Protein AF-N6SX35-F1 (afdb_monomer)

Foldseek 3Di:
DQAAAQDVVFDPDALPVLCVQLVVDPVSNVVSVVVQQVWQLQHLCLALLQVCVVVVHDQDDPVSVVSLVVNQVSVVCCQAVVPPDPHNVSSSSNLSNSLLSLVLCLLVLPVCLQADPDWLQDLSRHADPVCGSGLCAPQRDSPGTNSSSCSHRHHDQQASDPGHNDPLCSQCDPSHLQNPQDDRPQSDKAQRSPVANDSVCRSNVQGDIATGGPAAQWGADSVVSYTDHNFLLVPPVSDPEDPVFWHWDGDRRHIDTDGDPPDDQDPVVRHD

Nearest PDB structures (foldseek):
  4y21-assembly1_A  TM=2.628E-01  e=7.015E+00  Rattus norvegicus

pLDDT: mean 88.87, std 7.39, range [44.81, 98.12]

Mean predicted aligned error: 6.93 Å

Solvent-accessible surface area (backbone atoms only — not comparable to full-atom values): 15296 Å² total; per-residue (Å²): 120,57,32,54,42,60,61,85,76,51,74,95,62,72,31,63,68,55,49,69,36,35,73,84,33,70,67,48,25,53,53,53,52,54,60,57,54,72,56,37,75,62,43,70,80,57,17,29,21,51,48,31,58,79,66,70,55,68,90,85,40,76,68,56,53,55,44,29,55,50,27,52,51,33,46,51,47,39,65,75,61,19,48,84,33,98,28,62,64,56,42,48,39,41,52,52,41,47,32,50,52,51,26,41,42,55,24,63,60,44,71,82,44,35,56,66,94,72,83,49,32,58,86,75,72,39,57,43,88,89,55,38,61,36,62,64,32,71,59,35,43,62,86,46,80,28,30,26,47,43,62,70,36,33,47,34,63,44,45,43,59,88,70,41,78,52,74,65,64,31,43,72,27,85,74,16,67,29,30,84,83,22,59,96,90,37,22,57,52,44,79,47,44,87,71,49,59,54,63,68,35,58,52,68,61,60,64,50,51,47,40,58,51,81,54,70,41,36,42,59,36,48,93,79,59,45,69,39,72,45,60,32,65,84,34,80,88,70,38,89,51,50,80,90,32,31,39,69,41,67,45,96,46,37,72,46,65,40,54,32,93,96,46,58,76,35,81,89,76,72,41,74

Secondary structure (DSSP, 8-state):
-TTT-S-SSPPSS--HHHHHHHSS-HHHHHHHHHHHHTT-SS-TTS-HHHHHHHTT--TT-HHHHHHHHHHHHHHHHHHHH-TTSSSHHHHHHHHHHHHHHHHHHHHTT-GGGSS-SS--S--SSS-BTTTBSS---TT--TTSTTHHHHHHHS--SS---S--SSTHHHHT-TTSTTTTTS-TT---EEE-GGG---HHHHHTT---EEE--SSTTEEEETTTTEEEE--GGG-TTT----TTTEEEEEETTEEEEEEPTT---BTTTTB-

Structure (mmCIF, N/CA/C/O backbone):
data_AF-N6SX35-F1
#
_entry.id   AF-N6SX35-F1
#
loop_
_atom_site.group_PDB
_atom_site.id
_atom_site.type_symbol
_atom_site.label_atom_id
_atom_site.label_alt_id
_atom_site.label_comp_id
_atom_site.label_asym_id
_atom_site.label_entity_id
_atom_site.label_seq_id
_atom_site.pdbx_PDB_ins_code
_atom_site.Cartn_x
_atom_site.Cartn_y
_atom_site.Cartn_z
_atom_site.occupancy
_atom_site.B_iso_or_equiv
_atom_site.auth_seq_id
_atom_site.auth_comp_id
_atom_site.auth_asym_id
_atom_site.auth_atom_id
_atom_site.pdbx_PDB_model_num
ATOM 1 N N . THR A 1 1 ? 7.639 9.032 -8.815 1.00 44.81 1 THR A N 1
ATOM 2 C CA . THR A 1 1 ? 6.730 9.570 -7.774 1.00 44.81 1 THR A CA 1
ATOM 3 C C . THR A 1 1 ? 5.821 8.507 -7.149 1.00 44.81 1 THR A C 1
ATOM 5 O O . THR A 1 1 ? 4.993 8.866 -6.325 1.00 44.81 1 THR A O 1
ATOM 8 N N . ASN A 1 2 ? 6.025 7.208 -7.431 1.00 55.47 2 ASN A N 1
ATOM 9 C CA . ASN A 1 2 ? 5.125 6.106 -7.034 1.00 55.47 2 ASN A CA 1
ATOM 10 C C . ASN A 1 2 ? 5.031 5.806 -5.525 1.00 55.47 2 ASN A C 1
ATOM 12 O O . ASN A 1 2 ? 4.146 5.063 -5.128 1.00 55.47 2 ASN A O 1
ATOM 16 N N . PHE A 1 3 ? 5.904 6.371 -4.686 1.00 64.62 3 PHE A N 1
ATOM 17 C CA . PHE A 1 3 ? 5.932 6.062 -3.249 1.00 64.62 3 PHE A CA 1
ATOM 18 C C . PHE A 1 3 ? 4.81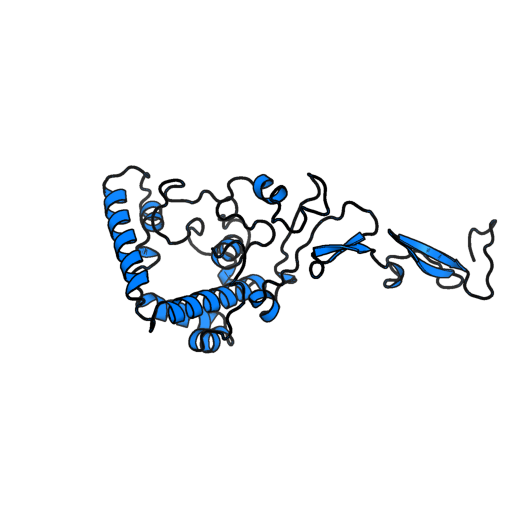3 6.727 -2.451 1.00 64.62 3 PHE A C 1
ATOM 20 O O . PHE A 1 3 ? 4.354 6.163 -1.464 1.00 64.62 3 PHE A O 1
ATOM 27 N N . GLN A 1 4 ? 4.371 7.917 -2.862 1.00 79.88 4 GLN A N 1
ATOM 28 C CA . GLN A 1 4 ? 3.429 8.703 -2.064 1.00 79.88 4 GLN A CA 1
ATOM 29 C C . GLN A 1 4 ? 1.971 8.329 -2.344 1.00 79.88 4 GLN A C 1
ATOM 31 O O . GLN A 1 4 ? 1.133 8.343 -1.446 1.00 79.88 4 GLN A O 1
ATOM 36 N N . TYR A 1 5 ? 1.659 8.051 -3.604 1.00 91.19 5 TYR A N 1
ATOM 37 C CA . TYR A 1 5 ? 0.352 7.603 -4.056 1.00 91.19 5 TYR A CA 1
ATOM 38 C C . TYR A 1 5 ? 0.450 7.138 -5.505 1.00 91.19 5 TYR A C 1
ATOM 40 O O . TYR A 1 5 ? 1.303 7.580 -6.281 1.00 91.19 5 TYR A O 1
ATOM 48 N N . PHE A 1 6 ? -0.499 6.300 -5.885 1.00 94.81 6 PHE A N 1
ATOM 49 C CA . PHE A 1 6 ? -0.894 6.131 -7.269 1.00 94.81 6 PHE A CA 1
ATOM 50 C C . PHE A 1 6 ? -1.450 7.434 -7.862 1.00 94.81 6 PHE A C 1
ATOM 52 O O . PHE A 1 6 ? -1.880 8.288 -7.090 1.00 94.81 6 PHE A O 1
ATOM 59 N N . PRO A 1 7 ? -1.471 7.604 -9.201 1.00 94.50 7 PRO A N 1
ATOM 60 C CA . PRO A 1 7 ? -1.931 8.824 -9.871 1.00 94.50 7 PRO A CA 1
ATOM 61 C C . PRO A 1 7 ? -3.137 9.506 -9.205 1.00 94.50 7 PRO A C 1
ATOM 63 O O . PRO A 1 7 ? -4.139 8.858 -8.901 1.00 94.50 7 PRO A O 1
ATOM 66 N N . LYS A 1 8 ? -3.021 10.818 -8.967 1.00 90.56 8 LYS A N 1
ATOM 67 C CA . LYS A 1 8 ? -4.080 11.682 -8.425 1.00 90.56 8 LYS A CA 1
ATOM 68 C C . LYS A 1 8 ? -4.281 12.872 -9.378 1.00 90.56 8 LYS A C 1
ATOM 70 O O . LYS A 1 8 ? -3.361 13.682 -9.489 1.00 90.56 8 LYS A O 1
ATOM 75 N N . PRO A 1 9 ? -5.443 13.006 -10.050 1.00 93.25 9 PRO A N 1
ATOM 76 C CA . PRO A 1 9 ? -6.593 12.093 -10.020 1.00 93.25 9 PRO A CA 1
ATOM 77 C C . PRO A 1 9 ? -6.263 10.697 -10.593 1.00 93.25 9 PRO A C 1
ATOM 79 O O . PRO A 1 9 ? -5.284 10.565 -11.333 1.00 93.25 9 PRO A O 1
ATOM 82 N N . PRO A 1 10 ? -7.053 9.659 -10.249 1.00 93.94 10 PRO A N 1
ATOM 83 C CA . PRO A 1 10 ? -6.882 8.316 -10.804 1.00 93.94 10 PRO A CA 1
ATOM 84 C C . PRO A 1 10 ? -7.043 8.325 -12.329 1.00 93.94 10 PRO A C 1
ATOM 86 O O . PRO A 1 10 ? -7.667 9.227 -12.899 1.00 93.94 10 PRO A O 1
ATOM 89 N N . LEU A 1 11 ? -6.503 7.301 -12.997 1.00 93.88 11 LEU A N 1
ATOM 90 C CA . LEU A 1 11 ? -6.684 7.140 -14.439 1.00 93.88 11 LEU A CA 1
ATOM 91 C C . LEU A 1 11 ? -8.178 7.114 -14.791 1.00 93.88 11 LEU A C 1
ATOM 93 O O . LEU A 1 11 ? -8.950 6.368 -14.193 1.00 93.88 11 LEU A O 1
ATOM 97 N N . ARG A 1 12 ? -8.575 7.882 -15.814 1.00 91.81 12 ARG A N 1
ATOM 98 C CA . ARG A 1 12 ? -9.957 7.884 -16.329 1.00 91.81 12 ARG A CA 1
ATOM 99 C C . ARG A 1 12 ? -10.400 6.494 -16.801 1.00 91.81 12 ARG A C 1
ATOM 101 O O . ARG A 1 12 ? -11.571 6.147 -16.702 1.00 91.81 12 ARG A O 1
ATOM 108 N N . SER A 1 13 ? -9.458 5.732 -17.342 1.00 94.62 13 SER A N 1
ATOM 109 C CA . SER A 1 13 ? -9.630 4.367 -17.825 1.00 94.62 13 SER A CA 1
ATOM 110 C C . SER A 1 13 ? -8.314 3.622 -17.677 1.00 94.62 13 SER A C 1
ATOM 112 O O . SER A 1 13 ? -7.243 4.204 -17.869 1.00 94.62 13 SER A O 1
ATOM 114 N N . LEU A 1 14 ? -8.383 2.330 -17.388 1.00 97.00 14 LEU A N 1
ATOM 115 C CA . LEU A 1 14 ? -7.207 1.468 -17.366 1.00 97.00 14 LEU A CA 1
ATOM 116 C C . LEU A 1 14 ? -6.708 1.203 -18.788 1.00 97.00 14 LEU A C 1
ATOM 118 O O . LEU A 1 14 ? -7.476 1.265 -19.749 1.00 97.00 14 LEU A O 1
ATOM 122 N N . HIS A 1 15 ? -5.419 0.907 -18.924 1.00 97.69 15 HIS A N 1
ATOM 123 C CA . HIS A 1 15 ? -4.878 0.444 -20.194 1.00 97.69 15 HIS A CA 1
ATOM 124 C C . HIS A 1 15 ? -5.516 -0.901 -20.550 1.00 97.69 15 HIS A C 1
ATOM 126 O O . HIS A 1 15 ? -5.378 -1.878 -19.810 1.00 97.69 15 HIS A O 1
ATOM 132 N N . TRP A 1 16 ? -6.187 -0.963 -21.697 1.00 96.69 16 TRP A N 1
ATOM 133 C CA . TRP A 1 16 ? -7.059 -2.085 -22.042 1.00 96.69 16 TRP A CA 1
ATOM 134 C C . TRP A 1 16 ? -6.309 -3.422 -22.159 1.00 96.69 16 TRP A C 1
ATOM 136 O O . TRP A 1 16 ? -6.809 -4.428 -21.666 1.00 96.69 16 TRP A O 1
ATOM 146 N N . GLU A 1 17 ? -5.100 -3.453 -22.742 1.00 96.75 17 GLU A N 1
ATOM 147 C CA . GLU A 1 17 ? -4.318 -4.701 -22.837 1.00 96.75 17 GLU A CA 1
ATOM 148 C C . GLU A 1 17 ? -3.892 -5.210 -21.459 1.00 96.75 17 GLU A C 1
ATOM 150 O O . GLU A 1 17 ? -4.093 -6.381 -21.151 1.00 96.75 17 GLU A O 1
ATOM 155 N N . VAL A 1 18 ? -3.348 -4.327 -20.611 1.00 97.81 18 VAL A N 1
ATOM 156 C CA . VAL A 1 18 ? -2.952 -4.687 -19.244 1.00 97.81 18 VAL A CA 1
ATOM 157 C C . VAL A 1 18 ? -4.162 -5.230 -18.494 1.00 97.81 18 VAL A C 1
ATOM 159 O O . VAL A 1 18 ? -4.082 -6.314 -17.937 1.00 97.81 18 VAL A O 1
ATOM 162 N N . HIS A 1 19 ? -5.299 -4.531 -18.541 1.00 97.56 19 HIS A N 1
ATOM 163 C CA . HIS A 1 19 ? -6.538 -4.992 -17.921 1.00 97.56 19 HIS A CA 1
ATOM 164 C C . HIS A 1 19 ? -6.948 -6.382 -18.421 1.00 97.56 19 HIS A C 1
ATOM 166 O O . HIS A 1 19 ? -7.125 -7.297 -17.625 1.00 97.56 19 HIS A O 1
ATOM 172 N N . ARG A 1 20 ? -7.009 -6.566 -19.745 1.00 97.81 20 ARG A N 1
ATOM 173 C CA . ARG A 1 20 ? -7.404 -7.823 -20.391 1.00 97.81 20 ARG A CA 1
ATOM 174 C C . ARG A 1 20 ? -6.557 -9.018 -19.952 1.00 97.81 20 ARG A C 1
ATOM 176 O O . ARG A 1 20 ? -7.098 -10.111 -19.813 1.00 97.81 20 ARG A O 1
ATOM 183 N N . TYR A 1 21 ? -5.246 -8.838 -19.791 1.00 98.06 21 TYR A N 1
ATOM 184 C CA . TYR A 1 21 ? -4.341 -9.935 -19.438 1.00 98.06 21 TYR A CA 1
ATOM 185 C C . TYR A 1 21 ? -4.120 -10.086 -17.932 1.00 98.06 21 TYR A C 1
ATOM 187 O O . TYR A 1 21 ? -3.846 -11.197 -17.485 1.00 98.06 21 TYR A O 1
ATOM 195 N N . CYS A 1 22 ? -4.251 -9.012 -17.150 1.00 98.12 22 CYS A N 1
ATOM 196 C CA . CYS A 1 22 ? -3.988 -9.040 -15.715 1.00 98.12 22 CYS A CA 1
ATOM 197 C C . CYS A 1 22 ? -5.215 -9.348 -14.859 1.00 98.12 22 CYS A C 1
ATOM 199 O O . CYS A 1 22 ? -5.071 -10.026 -13.849 1.00 98.12 22 CYS A O 1
ATOM 201 N N . GLU A 1 23 ? -6.412 -8.919 -15.257 1.00 96.38 23 GLU A N 1
ATOM 202 C CA . GLU A 1 23 ? -7.645 -9.211 -14.514 1.00 96.38 23 GLU A CA 1
ATOM 203 C C . GLU A 1 23 ? -7.886 -10.723 -14.305 1.00 96.38 23 GLU A C 1
ATOM 205 O O . GLU A 1 23 ? -8.209 -11.112 -13.182 1.00 96.38 23 GLU A O 1
ATOM 210 N N . PRO A 1 24 ? -7.672 -11.614 -15.299 1.00 96.12 24 PRO A N 1
ATOM 211 C CA . PRO A 1 24 ? -7.997 -13.030 -15.123 1.00 96.12 24 PRO A CA 1
ATOM 212 C C . PRO A 1 24 ? -7.005 -13.808 -14.250 1.00 96.12 24 PRO A C 1
ATOM 214 O O . PRO A 1 24 ? -7.384 -14.792 -13.617 1.00 96.12 24 PRO A O 1
ATOM 217 N N . SER A 1 25 ? -5.712 -13.464 -14.290 1.00 96.38 25 SER A N 1
ATOM 218 C CA . SER A 1 25 ? -4.665 -14.227 -13.600 1.00 96.38 25 SER A CA 1
ATOM 219 C C . SER A 1 25 ? -3.352 -13.456 -13.494 1.00 96.38 25 SER A C 1
ATOM 221 O O . SER A 1 25 ? -2.898 -12.831 -14.455 1.00 96.38 25 SER A O 1
ATOM 223 N N . PHE A 1 26 ? -2.671 -13.625 -12.359 1.00 97.25 26 PHE A N 1
ATOM 224 C CA . PHE A 1 26 ? -1.296 -13.169 -12.160 1.00 97.25 26 PHE A CA 1
ATOM 225 C C . PHE A 1 26 ? -0.334 -13.700 -13.234 1.00 97.25 26 PHE A C 1
ATOM 227 O O . PHE A 1 26 ? 0.475 -12.943 -13.767 1.00 97.25 26 PHE A O 1
ATOM 234 N N . LEU A 1 27 ? -0.441 -14.982 -13.602 1.00 96.94 27 LEU A N 1
ATOM 235 C CA . LEU A 1 27 ? 0.480 -15.594 -14.561 1.00 96.94 27 LEU A CA 1
ATOM 236 C C . LEU A 1 27 ? 0.332 -14.976 -15.958 1.00 96.94 27 LEU A C 1
ATOM 238 O O . LEU A 1 27 ? 1.331 -14.637 -16.592 1.00 96.94 27 LEU A O 1
ATOM 242 N N . HIS A 1 28 ? -0.911 -14.779 -16.412 1.00 97.50 28 HIS A N 1
ATOM 243 C CA . HIS A 1 28 ? -1.192 -14.091 -17.674 1.00 97.50 28 HIS A CA 1
ATOM 244 C C . HIS A 1 28 ? -0.714 -12.637 -17.640 1.00 97.50 28 HIS A C 1
ATOM 246 O O . HIS A 1 28 ? -0.143 -12.169 -18.627 1.00 97.50 28 HIS A O 1
ATOM 252 N N . CYS A 1 29 ? -0.874 -11.952 -16.501 1.00 98.06 29 CYS A N 1
ATOM 253 C CA . CYS A 1 29 ? -0.362 -10.599 -16.315 1.00 98.06 29 CYS A CA 1
ATOM 254 C C . CYS A 1 29 ? 1.148 -10.543 -16.546 1.00 98.06 29 CYS A C 1
ATOM 256 O O . CYS A 1 29 ? 1.625 -9.810 -17.409 1.00 98.06 29 CYS A O 1
ATOM 258 N N . VAL A 1 30 ? 1.909 -11.348 -15.801 1.00 96.00 30 VAL A N 1
ATOM 259 C CA . VAL A 1 30 ? 3.374 -11.315 -15.845 1.00 96.00 30 VAL A CA 1
ATOM 260 C C . VAL A 1 30 ? 3.902 -11.755 -17.209 1.00 96.00 30 VAL A C 1
ATOM 262 O O . VAL A 1 30 ? 4.852 -11.149 -17.702 1.00 96.00 30 VAL A O 1
ATOM 265 N N . ASP A 1 31 ? 3.289 -12.753 -17.851 1.00 96.62 31 ASP A N 1
ATOM 266 C CA . ASP A 1 31 ? 3.654 -13.157 -19.215 1.00 96.62 31 ASP A CA 1
ATOM 267 C C . ASP A 1 31 ? 3.454 -12.011 -20.222 1.00 96.62 31 ASP A C 1
ATOM 269 O O . ASP A 1 31 ? 4.368 -11.684 -20.985 1.00 96.62 31 ASP A O 1
ATOM 273 N N . TYR A 1 32 ? 2.301 -11.337 -20.177 1.00 97.00 32 TYR A N 1
ATOM 274 C CA . TYR A 1 32 ? 2.026 -10.178 -21.025 1.00 97.00 32 TYR A CA 1
ATOM 275 C C . TYR A 1 32 ? 3.000 -9.019 -20.760 1.00 97.00 32 TYR A C 1
ATOM 277 O O . TYR A 1 32 ? 3.614 -8.502 -21.699 1.00 97.00 32 TYR A O 1
ATOM 285 N N . LEU A 1 33 ? 3.189 -8.638 -19.490 1.00 94.94 33 LEU A N 1
ATOM 286 C CA . LEU A 1 33 ? 4.089 -7.547 -19.110 1.00 94.94 33 LEU A CA 1
ATOM 287 C C . LEU A 1 33 ? 5.521 -7.841 -19.573 1.00 94.94 33 LEU A C 1
ATOM 289 O O . LEU A 1 33 ? 6.149 -6.989 -20.197 1.00 94.94 33 LEU A O 1
ATOM 293 N N . ARG A 1 34 ? 6.021 -9.064 -19.354 1.00 92.69 34 ARG A N 1
ATOM 294 C CA . ARG A 1 34 ? 7.354 -9.485 -19.815 1.00 92.69 34 ARG A CA 1
ATOM 295 C C . ARG A 1 34 ? 7.485 -9.422 -21.333 1.00 92.69 34 ARG A C 1
ATOM 297 O O . ARG A 1 34 ? 8.522 -8.985 -21.817 1.00 92.69 34 ARG A O 1
ATOM 304 N N . LYS A 1 35 ? 6.466 -9.841 -22.091 1.00 93.12 35 LYS A N 1
ATOM 305 C CA . LYS A 1 35 ? 6.483 -9.769 -23.563 1.00 93.12 35 LYS A CA 1
ATOM 306 C C . LYS A 1 35 ? 6.587 -8.330 -24.059 1.00 93.12 35 LYS A C 1
ATOM 308 O O . LYS A 1 35 ? 7.431 -8.064 -24.906 1.00 93.12 35 LYS A O 1
ATOM 313 N N . LYS A 1 36 ? 5.802 -7.401 -23.504 1.00 91.25 36 LYS A N 1
ATOM 314 C CA . LYS A 1 36 ? 5.895 -5.973 -23.859 1.00 91.25 36 LYS A CA 1
ATOM 315 C C . LYS A 1 36 ? 7.250 -5.374 -23.473 1.00 91.25 36 LYS A C 1
ATOM 317 O O . LYS A 1 36 ? 7.849 -4.672 -24.279 1.00 91.25 36 LYS A O 1
ATOM 322 N N . LEU A 1 37 ? 7.772 -5.714 -22.292 1.00 87.50 37 LEU A N 1
ATOM 323 C CA . LEU A 1 37 ? 9.067 -5.223 -21.803 1.00 87.50 37 LEU A CA 1
ATOM 324 C C . LEU A 1 37 ? 10.283 -5.736 -22.591 1.00 87.50 37 LEU A C 1
ATOM 326 O O . LEU A 1 37 ? 11.364 -5.198 -22.415 1.00 87.50 37 LEU A O 1
ATOM 330 N N . LYS A 1 38 ? 10.157 -6.736 -23.472 1.00 86.31 38 LYS A N 1
ATOM 331 C CA . LYS A 1 38 ? 11.268 -7.139 -24.361 1.00 86.31 38 LYS A CA 1
ATOM 332 C C . LYS A 1 38 ? 11.570 -6.124 -25.463 1.00 86.31 38 LYS A C 1
ATOM 334 O O . LYS A 1 38 ? 12.613 -6.223 -26.097 1.00 86.31 38 LYS A O 1
ATOM 339 N N . HIS A 1 39 ? 10.640 -5.212 -25.725 1.00 83.94 39 HIS A N 1
ATOM 340 C CA . HIS A 1 39 ? 10.722 -4.261 -26.830 1.00 83.94 39 HIS A CA 1
ATOM 341 C C . HIS A 1 39 ? 11.046 -2.835 -26.374 1.00 83.94 39 HIS A C 1
ATOM 343 O O . HIS A 1 39 ? 11.096 -1.944 -27.211 1.00 83.94 39 HIS A O 1
ATOM 349 N N . VAL A 1 40 ? 11.228 -2.607 -25.069 1.00 83.62 40 VAL A N 1
ATOM 350 C CA . VAL A 1 40 ? 11.611 -1.288 -24.541 1.00 83.62 40 VAL A CA 1
ATOM 351 C C . VAL A 1 40 ? 13.106 -1.062 -24.738 1.00 83.62 40 VAL A C 1
ATOM 353 O O . VAL A 1 40 ? 13.882 -2.019 -24.710 1.00 83.62 40 VAL A O 1
ATOM 356 N N . ALA A 1 41 ? 13.514 0.195 -24.911 1.00 80.06 41 ALA A N 1
ATOM 357 C CA . ALA A 1 41 ? 14.914 0.527 -25.150 1.00 80.06 41 ALA A CA 1
ATOM 358 C C . ALA A 1 41 ? 15.756 0.373 -23.876 1.00 80.06 41 ALA A C 1
ATOM 360 O O . ALA A 1 41 ? 16.894 -0.083 -23.941 1.00 80.06 41 ALA A O 1
ATOM 361 N N . LEU A 1 42 ? 15.194 0.733 -22.719 1.00 83.44 42 LEU A N 1
ATOM 362 C CA . LEU A 1 42 ? 15.859 0.607 -21.423 1.00 83.44 42 LEU A CA 1
ATOM 363 C C . LEU A 1 42 ? 15.211 -0.497 -20.583 1.00 83.44 42 LEU A C 1
ATOM 365 O O . LEU A 1 42 ? 14.122 -0.313 -20.030 1.00 83.44 42 LEU A O 1
ATOM 369 N N . SER A 1 43 ? 15.887 -1.637 -20.456 1.00 82.62 43 SER A N 1
ATOM 370 C CA . SER A 1 43 ? 15.453 -2.718 -19.575 1.00 82.62 43 SER A CA 1
ATOM 371 C C . SER A 1 43 ? 16.135 -2.641 -18.205 1.00 82.62 43 SER A C 1
ATOM 373 O O . SER A 1 43 ? 17.097 -1.906 -17.988 1.00 82.62 43 SER A O 1
ATOM 375 N N . ARG A 1 44 ? 15.665 -3.457 -17.253 1.00 81.12 44 ARG A N 1
ATOM 376 C CA . ARG A 1 44 ? 16.308 -3.585 -15.933 1.00 81.12 44 ARG A CA 1
ATOM 377 C C . ARG A 1 44 ? 17.750 -4.102 -16.029 1.00 81.12 44 ARG A C 1
ATOM 379 O O . ARG A 1 44 ? 18.538 -3.796 -15.147 1.00 81.12 44 ARG A O 1
ATOM 386 N N . GLN A 1 45 ? 18.083 -4.880 -17.059 1.00 81.81 45 GLN A N 1
ATOM 387 C CA . GLN A 1 45 ? 19.433 -5.431 -17.247 1.00 81.81 45 GLN A CA 1
ATOM 388 C C . GLN A 1 45 ? 20.430 -4.364 -17.712 1.00 81.81 45 GLN A C 1
ATOM 390 O O . GLN A 1 45 ? 21.622 -4.491 -17.461 1.00 81.81 45 GLN A O 1
ATOM 395 N N . ASP A 1 46 ? 19.934 -3.300 -18.343 1.00 84.62 46 ASP A N 1
ATOM 396 C CA . ASP A 1 46 ? 20.741 -2.184 -18.843 1.00 84.62 46 ASP A CA 1
ATOM 397 C C . ASP A 1 46 ? 20.938 -1.089 -17.777 1.00 84.62 46 ASP A C 1
ATOM 399 O O . ASP A 1 46 ? 21.710 -0.146 -17.963 1.00 84.62 46 ASP A O 1
ATOM 403 N N . ASP A 1 47 ? 20.233 -1.194 -16.645 1.00 87.00 47 ASP A N 1
ATOM 404 C CA . ASP A 1 47 ? 20.331 -0.237 -15.553 1.00 87.00 47 ASP A CA 1
ATOM 405 C C . ASP A 1 47 ? 21.709 -0.312 -14.885 1.00 87.00 47 ASP A C 1
ATOM 407 O O . ASP A 1 47 ? 22.152 -1.359 -14.408 1.00 87.00 47 ASP A O 1
ATOM 411 N N . THR A 1 48 ? 22.379 0.835 -14.800 1.00 87.75 48 THR A N 1
ATOM 412 C CA . THR A 1 48 ? 23.746 0.933 -14.277 1.00 87.75 48 THR A CA 1
ATOM 413 C C . THR A 1 48 ? 23.889 0.389 -12.862 1.00 87.75 48 THR A C 1
ATOM 415 O O . THR A 1 48 ? 24.912 -0.216 -12.545 1.00 87.75 48 THR A O 1
ATOM 418 N N . SER A 1 49 ? 22.886 0.588 -12.007 1.00 83.94 49 SER A N 1
ATOM 419 C CA . SER A 1 49 ? 22.927 0.121 -10.624 1.00 83.94 49 SER A CA 1
ATOM 420 C C . SER A 1 49 ? 22.808 -1.403 -10.560 1.00 83.94 49 SER A C 1
ATOM 422 O O . SER A 1 49 ? 23.506 -2.024 -9.763 1.00 83.94 49 SER A O 1
ATOM 424 N N . ILE A 1 50 ? 22.002 -2.015 -11.437 1.00 84.69 50 ILE A N 1
ATOM 425 C CA . ILE A 1 50 ? 21.910 -3.479 -11.563 1.00 84.69 50 ILE A CA 1
ATOM 426 C C . ILE A 1 50 ? 23.227 -4.059 -12.081 1.00 84.69 50 ILE A C 1
ATOM 428 O O . ILE A 1 50 ? 23.794 -4.945 -11.445 1.00 84.69 50 ILE A O 1
ATOM 432 N N . VAL A 1 51 ? 23.769 -3.502 -13.168 1.00 85.38 51 VAL A N 1
ATOM 433 C CA . VAL A 1 51 ? 25.054 -3.946 -13.733 1.00 85.38 51 VAL A CA 1
ATOM 434 C C . VAL A 1 51 ? 26.178 -3.830 -12.699 1.00 85.38 51 VAL A C 1
ATOM 436 O O . VAL A 1 51 ? 26.985 -4.750 -12.548 1.00 85.38 51 VAL A O 1
ATOM 439 N N . ALA A 1 52 ? 26.229 -2.724 -11.952 1.00 84.44 52 ALA A N 1
ATOM 440 C CA . ALA A 1 52 ? 27.227 -2.517 -10.908 1.00 84.44 52 ALA A CA 1
ATOM 441 C C . ALA A 1 52 ? 27.106 -3.543 -9.769 1.00 84.44 52 ALA A C 1
ATOM 443 O O . ALA A 1 52 ? 28.127 -4.047 -9.301 1.00 84.44 52 ALA A O 1
ATOM 444 N N . GLN A 1 53 ? 25.881 -3.874 -9.346 1.00 81.62 53 GLN A N 1
ATOM 445 C CA . GLN A 1 53 ? 25.623 -4.874 -8.307 1.00 81.62 53 GLN A CA 1
ATOM 446 C C . GLN A 1 53 ? 26.020 -6.285 -8.757 1.00 81.62 53 GLN A C 1
ATOM 448 O O . GLN A 1 53 ? 26.735 -6.971 -8.032 1.00 81.62 53 GLN A O 1
ATOM 453 N N . GLU A 1 54 ? 25.618 -6.709 -9.958 1.00 84.81 54 GLU A N 1
ATOM 454 C CA . GLU A 1 54 ? 25.938 -8.045 -10.488 1.00 84.81 54 GLU A CA 1
ATOM 455 C C . GLU A 1 54 ? 27.446 -8.265 -10.654 1.00 84.81 54 GLU A C 1
ATOM 457 O O . GLU A 1 54 ? 27.949 -9.370 -10.452 1.00 84.81 54 GLU A O 1
ATOM 462 N N . ASN A 1 55 ? 28.181 -7.201 -10.983 1.00 84.62 55 ASN A N 1
ATOM 463 C CA . ASN A 1 55 ? 29.624 -7.261 -11.176 1.00 84.62 55 ASN A CA 1
ATOM 464 C C . ASN A 1 55 ? 30.438 -6.879 -9.924 1.00 84.62 55 ASN A C 1
ATOM 466 O O . ASN A 1 55 ? 31.668 -6.846 -9.998 1.00 84.62 55 ASN A O 1
ATOM 470 N N . ASN A 1 56 ? 29.790 -6.595 -8.786 1.00 81.44 56 ASN A N 1
ATOM 471 C CA . ASN A 1 56 ? 30.428 -6.117 -7.551 1.00 81.44 56 ASN A CA 1
ATOM 472 C C . ASN A 1 56 ? 31.362 -4.906 -7.770 1.00 81.44 56 ASN A C 1
ATOM 474 O O . ASN A 1 56 ? 32.476 -4.858 -7.244 1.00 81.44 56 ASN A O 1
ATOM 478 N N . TRP A 1 57 ? 30.944 -3.936 -8.584 1.00 79.19 57 TRP A N 1
ATOM 479 C CA . TRP A 1 57 ? 31.745 -2.743 -8.869 1.00 79.19 57 TRP A CA 1
ATOM 480 C C . TRP A 1 57 ? 31.575 -1.663 -7.801 1.00 79.19 57 TRP A C 1
ATOM 482 O O . TRP A 1 57 ? 30.465 -1.346 -7.375 1.00 79.19 57 TRP A O 1
ATOM 492 N N . GLU A 1 58 ? 32.684 -1.028 -7.420 1.00 69.69 58 GLU A N 1
ATOM 493 C CA . GLU A 1 58 ? 32.652 0.175 -6.590 1.00 69.69 58 GLU A CA 1
ATOM 494 C C . GLU A 1 58 ? 32.186 1.400 -7.394 1.00 69.69 58 GLU A C 1
ATOM 496 O O . GLU A 1 58 ? 32.432 1.521 -8.599 1.00 69.69 58 GLU A O 1
ATOM 501 N N . ALA A 1 59 ? 31.550 2.348 -6.698 1.00 63.22 59 ALA A N 1
ATOM 502 C CA . ALA A 1 59 ? 30.870 3.507 -7.283 1.00 63.22 59 ALA A CA 1
ATOM 503 C C . ALA A 1 59 ? 31.769 4.452 -8.109 1.00 63.22 59 ALA A C 1
ATOM 505 O O . ALA A 1 59 ? 31.246 5.286 -8.839 1.00 63.22 59 ALA A O 1
ATOM 506 N N . ASN A 1 60 ? 33.100 4.343 -8.017 1.00 63.28 60 ASN A N 1
ATOM 507 C CA . ASN A 1 60 ? 34.041 5.321 -8.576 1.00 63.28 60 ASN A CA 1
ATOM 508 C C . ASN A 1 60 ? 34.941 4.757 -9.693 1.00 63.28 60 ASN A C 1
ATOM 510 O O . ASN A 1 60 ? 36.095 5.157 -9.842 1.00 63.28 60 ASN A O 1
ATOM 514 N N . SER A 1 61 ? 34.437 3.792 -10.468 1.00 69.94 61 SER A N 1
ATOM 515 C CA . SER A 1 61 ? 35.159 3.253 -11.625 1.00 69.94 61 SER A CA 1
ATOM 516 C C . SER A 1 61 ? 34.805 4.006 -12.914 1.00 69.94 61 SER A C 1
ATOM 518 O O . SER A 1 61 ? 33.643 4.299 -13.188 1.00 69.94 61 SER A O 1
ATOM 520 N N . THR A 1 62 ? 35.797 4.276 -13.766 1.00 77.19 62 THR A N 1
ATOM 521 C CA . THR A 1 62 ? 35.598 4.879 -15.101 1.00 77.19 62 THR A CA 1
ATOM 522 C C . THR A 1 62 ? 34.631 4.079 -15.979 1.00 77.19 62 THR A C 1
ATOM 524 O O . THR A 1 62 ? 33.921 4.657 -16.796 1.00 77.19 62 THR A O 1
ATOM 527 N N . LYS A 1 63 ? 34.556 2.758 -15.774 1.00 79.44 63 LYS A N 1
ATOM 528 C CA . LYS A 1 63 ? 33.590 1.869 -16.439 1.00 79.44 63 LYS A CA 1
ATOM 529 C C . LYS A 1 63 ? 32.147 2.186 -16.045 1.00 79.44 63 LYS A C 1
ATOM 531 O O . LYS A 1 63 ? 31.266 2.185 -16.894 1.00 79.44 63 LYS A O 1
ATOM 536 N N . LEU A 1 64 ? 31.912 2.485 -14.769 1.00 80.94 64 LEU A N 1
ATOM 537 C CA . LEU A 1 64 ? 30.583 2.778 -14.242 1.00 80.94 64 LEU A CA 1
ATOM 538 C C . LEU A 1 64 ? 30.056 4.122 -14.761 1.00 80.94 64 LEU A C 1
ATOM 540 O O . LEU A 1 64 ? 28.872 4.228 -15.063 1.00 80.94 64 LEU A O 1
ATOM 544 N N . ILE A 1 65 ? 30.940 5.103 -14.978 1.00 82.12 65 ILE A N 1
ATOM 545 C CA . ILE A 1 65 ? 30.598 6.372 -15.642 1.00 82.12 65 ILE A CA 1
ATOM 546 C C . ILE A 1 65 ? 30.106 6.122 -17.074 1.00 82.12 65 ILE A C 1
ATOM 548 O 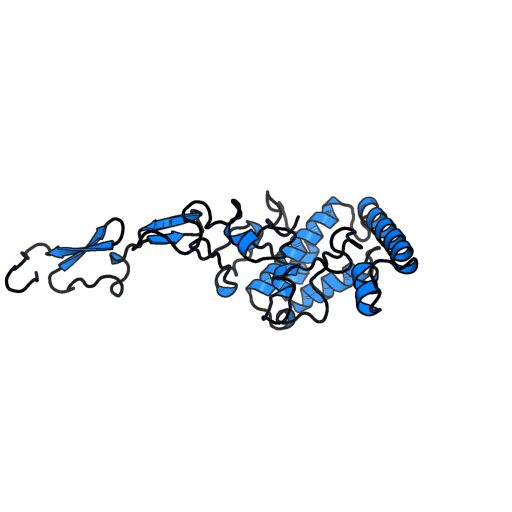O . ILE A 1 65 ? 29.028 6.586 -17.429 1.00 82.12 65 ILE A O 1
ATOM 552 N N . GLN A 1 66 ? 30.848 5.344 -17.868 1.00 84.62 66 GLN A N 1
ATOM 553 C CA . GLN A 1 66 ? 30.486 5.058 -19.263 1.00 84.62 66 GLN A CA 1
ATOM 554 C C . GLN A 1 66 ? 29.147 4.318 -19.382 1.00 84.62 66 GLN A C 1
ATOM 556 O O . GLN A 1 66 ? 28.315 4.667 -20.216 1.00 84.62 66 GLN A O 1
ATOM 561 N N . ILE A 1 67 ? 28.905 3.324 -18.521 1.00 86.94 67 ILE A N 1
ATOM 562 C CA . ILE A 1 67 ? 27.619 2.611 -18.504 1.00 86.94 67 ILE A CA 1
ATOM 563 C C . ILE A 1 67 ? 26.485 3.532 -18.047 1.00 86.94 67 ILE A C 1
ATOM 565 O O . ILE A 1 67 ? 25.378 3.445 -18.577 1.00 86.94 67 ILE A O 1
ATOM 569 N N . ASN A 1 68 ? 26.742 4.436 -17.099 1.00 89.94 68 ASN A N 1
ATOM 570 C CA . ASN A 1 68 ? 25.738 5.406 -16.673 1.00 89.94 68 ASN A CA 1
ATOM 571 C C . ASN A 1 68 ? 25.357 6.381 -17.788 1.00 89.94 68 ASN A C 1
ATOM 573 O O . ASN A 1 68 ? 24.178 6.680 -17.961 1.00 89.94 68 ASN A O 1
ATOM 577 N N . GLU A 1 69 ? 26.332 6.859 -18.561 1.00 89.88 69 GLU A N 1
ATOM 578 C CA . GLU A 1 69 ? 26.080 7.722 -19.718 1.00 89.88 69 GLU A CA 1
ATOM 579 C C . GLU A 1 69 ? 25.181 7.031 -20.749 1.00 89.88 69 GLU A C 1
ATOM 581 O O . GLU A 1 69 ? 24.213 7.638 -21.218 1.00 89.88 69 GLU A O 1
ATOM 586 N N . GLU A 1 70 ? 25.437 5.752 -21.040 1.00 90.06 70 GLU A N 1
ATOM 587 C CA . GLU A 1 70 ? 24.602 4.980 -21.963 1.00 90.06 70 GLU A CA 1
ATOM 588 C C . GLU A 1 70 ? 23.202 4.719 -21.388 1.00 90.06 70 GLU A C 1
ATOM 590 O O . GLU A 1 70 ? 22.209 4.947 -22.079 1.00 90.06 70 GLU A O 1
ATOM 595 N N . CYS A 1 71 ? 23.082 4.362 -20.104 1.00 90.75 71 CYS A N 1
ATOM 596 C CA . CYS A 1 71 ? 21.779 4.213 -19.448 1.00 90.75 71 CYS A CA 1
ATOM 597 C C . CYS A 1 71 ? 20.957 5.508 -19.525 1.00 90.75 71 CYS A C 1
ATOM 599 O O . CYS A 1 71 ? 19.782 5.492 -19.898 1.00 90.75 71 CYS A O 1
ATOM 601 N N . ILE A 1 72 ? 21.575 6.659 -19.232 1.00 90.81 72 ILE A N 1
ATOM 602 C CA . ILE A 1 72 ? 20.915 7.970 -19.298 1.00 90.81 72 ILE A CA 1
ATOM 603 C C . ILE A 1 72 ? 20.473 8.288 -20.729 1.00 90.81 72 ILE A C 1
ATOM 605 O O . ILE A 1 72 ? 19.387 8.842 -20.925 1.00 90.81 72 ILE A O 1
ATOM 609 N N . ARG A 1 73 ? 21.292 7.957 -21.731 1.00 89.38 73 ARG A N 1
ATOM 610 C CA . ARG A 1 73 ? 20.951 8.139 -23.145 1.00 89.38 73 ARG A CA 1
ATOM 611 C C . ARG A 1 73 ? 19.744 7.291 -23.539 1.00 89.38 73 ARG A C 1
ATOM 613 O O . ARG A 1 73 ? 18.796 7.833 -24.104 1.00 89.38 73 ARG A O 1
ATOM 620 N N . MET A 1 74 ? 19.755 6.004 -23.202 1.00 87.81 74 MET A N 1
ATOM 621 C CA . MET A 1 74 ? 18.650 5.088 -23.489 1.00 87.81 74 MET A CA 1
ATOM 622 C C . MET A 1 74 ? 17.372 5.515 -22.768 1.00 87.81 74 MET A C 1
ATOM 624 O O . MET A 1 74 ? 16.306 5.511 -23.369 1.00 87.81 74 MET A O 1
ATOM 628 N N . ARG A 1 75 ? 17.472 6.008 -21.527 1.00 87.38 75 ARG A N 1
ATOM 629 C CA . ARG A 1 75 ? 16.336 6.573 -20.785 1.00 87.38 75 ARG A CA 1
ATOM 630 C C . ARG A 1 75 ? 15.691 7.758 -21.501 1.00 87.38 75 ARG A C 1
ATOM 632 O O . ARG A 1 75 ? 14.468 7.817 -21.585 1.00 87.38 75 ARG A O 1
ATOM 639 N N . LYS A 1 76 ? 16.502 8.696 -22.007 1.00 86.56 76 LYS A N 1
ATOM 640 C CA . LYS A 1 76 ? 16.007 9.850 -22.778 1.00 86.56 76 LYS A CA 1
ATOM 641 C C . LYS A 1 76 ? 15.298 9.399 -24.051 1.00 86.56 76 LYS A C 1
ATOM 643 O O . LYS A 1 76 ? 14.210 9.881 -24.337 1.00 86.56 76 LYS A O 1
ATOM 648 N N . LEU A 1 77 ? 15.878 8.433 -24.763 1.00 83.19 77 LEU A N 1
ATOM 649 C CA . LEU A 1 77 ? 15.251 7.842 -25.942 1.00 83.19 77 LEU A CA 1
ATOM 650 C C . LEU A 1 77 ? 13.901 7.203 -25.587 1.00 83.19 77 LEU A C 1
ATOM 652 O O . LEU A 1 77 ? 12.908 7.456 -26.254 1.00 83.19 77 LEU A O 1
ATOM 656 N N . ASP A 1 78 ? 13.843 6.446 -24.493 1.00 80.56 78 ASP A N 1
ATOM 657 C CA . ASP A 1 78 ? 12.618 5.818 -23.998 1.00 80.56 78 ASP A CA 1
ATOM 658 C C . ASP A 1 78 ? 11.553 6.878 -23.647 1.00 80.56 78 ASP A C 1
ATOM 660 O O . ASP A 1 78 ? 10.361 6.680 -23.881 1.00 80.56 78 ASP A O 1
ATOM 664 N N . GLU A 1 79 ? 11.961 8.020 -23.077 1.00 80.75 79 GLU A N 1
ATOM 665 C CA . GLU A 1 79 ? 11.097 9.168 -22.763 1.00 80.75 79 GLU A CA 1
ATOM 666 C C . GLU A 1 79 ? 10.536 9.891 -23.988 1.00 80.75 79 GLU A C 1
ATOM 668 O O . GLU A 1 79 ? 9.370 10.291 -23.953 1.00 80.75 79 GLU A O 1
ATOM 673 N N . GLU A 1 80 ? 11.336 10.029 -25.042 1.00 81.44 80 GLU A N 1
ATOM 674 C CA . GLU A 1 80 ? 10.976 10.748 -26.266 1.00 81.44 80 GLU A CA 1
ATOM 675 C C . GLU A 1 80 ? 10.230 9.865 -27.273 1.00 81.44 80 GLU A C 1
ATOM 677 O O . GLU A 1 80 ? 9.232 10.296 -27.848 1.00 81.44 80 GLU A O 1
ATOM 682 N N . ILE A 1 81 ? 10.702 8.633 -27.478 1.00 74.69 81 ILE A N 1
ATOM 683 C CA . ILE A 1 81 ? 10.266 7.743 -28.563 1.00 74.69 81 ILE A CA 1
ATOM 684 C C . ILE A 1 81 ? 9.270 6.683 -28.073 1.00 74.69 81 ILE A C 1
ATOM 686 O O . ILE A 1 81 ? 8.522 6.154 -28.882 1.00 74.69 81 ILE A O 1
ATOM 690 N N . ALA A 1 82 ? 9.166 6.442 -26.762 1.00 75.62 82 ALA A N 1
ATOM 691 C CA . ALA A 1 82 ? 8.145 5.617 -26.105 1.00 75.62 82 ALA A CA 1
ATOM 692 C C . ALA A 1 82 ? 7.843 4.234 -26.726 1.00 75.62 82 ALA A C 1
ATOM 694 O O . ALA A 1 82 ? 6.897 3.609 -26.274 1.00 75.62 82 ALA A O 1
ATOM 695 N N . GLU A 1 83 ? 8.608 3.698 -27.680 1.00 81.25 83 GLU A N 1
ATOM 696 C CA . GLU A 1 83 ? 8.390 2.353 -28.221 1.00 81.25 83 GLU A CA 1
ATOM 697 C C . GLU A 1 83 ? 8.452 1.295 -27.096 1.00 81.25 83 GLU A C 1
ATOM 699 O O . GLU A 1 83 ? 9.276 1.407 -26.182 1.00 81.25 83 GLU A O 1
ATOM 704 N N . PRO A 1 84 ? 7.573 0.272 -27.092 1.00 87.44 84 PRO A N 1
ATOM 705 C CA . PRO A 1 84 ? 6.579 -0.099 -28.108 1.00 87.44 84 PRO A CA 1
ATOM 706 C C . PRO A 1 84 ? 5.205 0.591 -27.942 1.00 87.44 84 PRO A C 1
ATOM 708 O O . PRO A 1 84 ? 4.202 0.068 -28.425 1.00 87.44 84 PRO A O 1
ATOM 711 N N . PHE A 1 85 ? 5.132 1.695 -27.202 1.00 89.50 85 PHE A N 1
ATOM 712 C CA . PHE A 1 85 ? 3.907 2.453 -26.954 1.00 89.50 85 PHE A CA 1
ATOM 713 C C . PHE A 1 85 ? 3.668 3.493 -28.062 1.00 89.50 85 PHE A C 1
ATOM 715 O O . PHE A 1 85 ? 4.604 4.065 -28.613 1.00 89.50 85 PHE A O 1
ATOM 722 N N . GLU A 1 86 ? 2.403 3.785 -28.350 1.00 88.12 86 GLU A N 1
ATOM 723 C CA . GLU A 1 86 ? 1.929 4.820 -29.275 1.00 88.12 86 GLU A CA 1
ATOM 724 C C . GLU A 1 86 ? 2.381 6.230 -28.857 1.00 88.12 86 GLU A C 1
ATOM 726 O O . GLU A 1 86 ? 2.410 7.153 -29.671 1.00 88.12 86 GLU A O 1
ATOM 731 N N . GLY A 1 87 ? 2.741 6.415 -27.582 1.00 88.69 87 GLY A N 1
ATOM 732 C CA . GLY A 1 87 ? 3.364 7.639 -27.097 1.00 88.69 87 GLY A CA 1
ATOM 733 C C . GLY A 1 87 ? 3.509 7.715 -25.573 1.00 88.69 87 GLY A C 1
ATOM 734 O O . GLY A 1 87 ? 3.136 6.790 -24.842 1.00 88.69 87 GLY A O 1
ATOM 735 N N . PRO A 1 88 ? 4.004 8.853 -25.049 1.00 86.38 88 PRO A N 1
ATOM 736 C CA . PRO A 1 88 ? 4.260 9.027 -23.618 1.00 86.38 88 PRO A CA 1
ATOM 737 C C . PRO A 1 88 ? 3.018 8.866 -22.731 1.00 86.38 88 PRO A C 1
ATOM 739 O O . PRO A 1 88 ? 3.134 8.382 -21.602 1.00 86.38 88 PRO A O 1
ATOM 742 N N . LEU A 1 89 ? 1.836 9.250 -23.231 1.00 89.00 89 LEU A N 1
ATOM 743 C CA . LEU A 1 89 ? 0.574 9.133 -22.497 1.00 89.00 89 LEU A CA 1
ATOM 744 C C . LEU A 1 89 ? 0.120 7.675 -22.366 1.00 89.00 89 LEU A C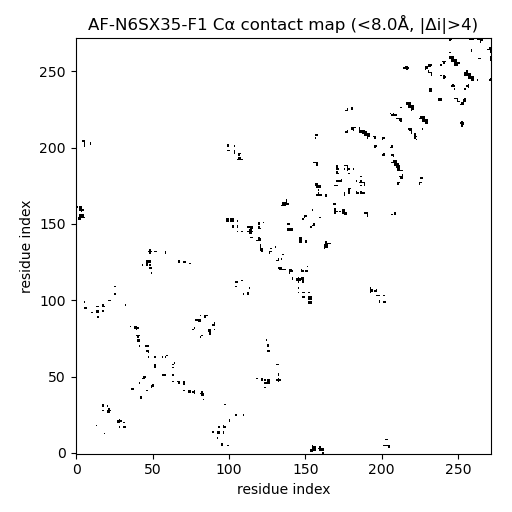 1
ATOM 746 O O . LEU A 1 89 ? -0.214 7.246 -21.262 1.00 89.00 89 LEU A O 1
ATOM 750 N N . GLU A 1 90 ? 0.139 6.912 -23.462 1.00 91.56 90 GLU A N 1
ATOM 751 C CA . GLU A 1 90 ? -0.203 5.486 -23.431 1.00 91.56 90 GLU A CA 1
ATOM 752 C C . GLU A 1 90 ? 0.792 4.728 -22.544 1.00 91.56 90 GLU A C 1
ATOM 754 O O . GLU A 1 90 ? 0.383 3.978 -21.660 1.00 91.56 90 GLU A O 1
ATOM 759 N N . ARG A 1 91 ? 2.093 5.021 -22.666 1.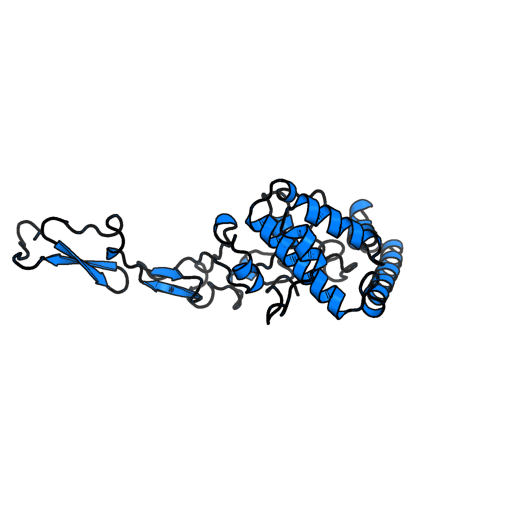00 90.50 91 ARG A N 1
ATOM 760 C CA . ARG A 1 91 ? 3.132 4.471 -21.784 1.00 90.50 91 ARG A CA 1
ATOM 761 C C . ARG A 1 91 ? 2.851 4.757 -20.310 1.00 90.50 91 ARG A C 1
ATOM 763 O O . ARG A 1 91 ? 2.984 3.867 -19.471 1.00 90.50 91 ARG A O 1
ATOM 770 N N . TYR A 1 92 ? 2.477 5.992 -19.971 1.00 90.88 92 TYR A N 1
ATOM 771 C CA . TYR A 1 92 ? 2.113 6.356 -18.602 1.00 90.88 92 TYR A CA 1
ATOM 772 C C . TYR A 1 92 ? 0.901 5.555 -18.114 1.00 90.88 92 TYR A C 1
ATOM 774 O O . TYR A 1 92 ? 0.944 4.975 -17.028 1.00 90.88 92 TYR A O 1
ATOM 782 N N . GLN A 1 93 ? -0.149 5.471 -18.933 1.00 94.62 93 GLN A N 1
ATOM 783 C CA . GLN A 1 93 ? -1.357 4.710 -18.628 1.00 94.62 93 GLN A CA 1
ATOM 784 C C . GLN A 1 93 ? -1.051 3.216 -18.448 1.00 94.62 93 GLN A C 1
ATOM 786 O O . GLN A 1 93 ? -1.547 2.603 -17.501 1.00 94.62 93 GLN A O 1
ATOM 791 N N . TRP A 1 94 ? -0.205 2.641 -19.305 1.00 95.12 94 TRP A N 1
ATOM 792 C CA . TRP A 1 94 ? 0.264 1.259 -19.223 1.00 95.12 94 TRP A CA 1
ATOM 793 C C . TRP A 1 94 ? 1.031 1.014 -17.925 1.00 95.12 94 TRP A C 1
ATOM 795 O O . TRP A 1 94 ? 0.670 0.111 -17.173 1.00 95.12 94 TRP A O 1
ATOM 805 N N . ARG A 1 95 ? 2.030 1.856 -17.612 1.00 92.31 95 ARG A N 1
ATOM 806 C CA . ARG A 1 95 ? 2.862 1.725 -16.402 1.00 92.31 95 ARG A CA 1
ATOM 807 C C . ARG A 1 95 ? 2.015 1.836 -15.137 1.00 92.31 95 ARG A C 1
ATOM 809 O O . ARG A 1 95 ? 2.127 0.985 -14.263 1.00 92.31 95 ARG A O 1
ATOM 816 N N . ALA A 1 96 ? 1.135 2.832 -15.061 1.00 94.69 96 ALA A N 1
ATOM 817 C CA . ALA A 1 96 ? 0.246 3.010 -13.916 1.00 94.69 96 ALA A CA 1
ATOM 818 C C . ALA A 1 96 ? -0.742 1.841 -13.762 1.00 94.69 96 ALA A C 1
ATOM 820 O O . ALA A 1 96 ? -0.882 1.313 -12.662 1.00 94.69 96 ALA A O 1
ATOM 821 N N . THR A 1 97 ? -1.359 1.378 -14.856 1.00 97.38 97 THR A N 1
ATOM 822 C CA . THR A 1 97 ? -2.266 0.215 -14.824 1.00 97.38 97 THR A CA 1
ATOM 823 C C . THR A 1 97 ? -1.527 -1.051 -14.387 1.00 97.38 97 THR A C 1
ATOM 825 O O . THR A 1 97 ? -2.031 -1.796 -13.551 1.00 97.38 97 THR A O 1
ATOM 828 N N . ALA A 1 98 ? -0.315 -1.282 -14.902 1.00 96.69 98 ALA A N 1
ATOM 829 C CA . ALA A 1 98 ? 0.515 -2.412 -14.502 1.00 96.69 98 ALA A CA 1
ATOM 830 C C . ALA A 1 98 ? 0.861 -2.341 -13.008 1.00 96.69 98 ALA A C 1
ATOM 832 O O . ALA A 1 98 ? 0.712 -3.336 -12.305 1.00 96.69 98 ALA A O 1
ATOM 833 N N . SER A 1 99 ? 1.243 -1.167 -12.493 1.00 95.62 99 SER A N 1
ATOM 834 C CA . SER A 1 99 ? 1.501 -0.989 -11.060 1.00 95.62 99 SER A CA 1
ATOM 835 C C . SER A 1 99 ? 0.257 -1.222 -10.195 1.00 95.62 99 SER A C 1
ATOM 837 O O . SER A 1 99 ? 0.392 -1.822 -9.132 1.00 95.62 99 SER A O 1
ATOM 839 N N . TYR A 1 100 ? -0.946 -0.835 -10.644 1.00 97.25 100 TYR A N 1
ATOM 840 C CA . TYR A 1 100 ? -2.192 -1.148 -9.928 1.00 97.25 100 TYR A CA 1
ATOM 841 C C . TYR A 1 100 ? -2.378 -2.654 -9.756 1.00 97.25 100 TYR A C 1
ATOM 843 O O . TYR A 1 100 ? -2.574 -3.121 -8.636 1.00 97.25 100 TYR A O 1
ATOM 851 N N . PHE A 1 101 ? -2.270 -3.418 -10.846 1.00 98.12 101 PHE A N 1
ATOM 852 C CA . PHE A 1 101 ? -2.416 -4.873 -10.798 1.00 98.12 101 PHE A CA 1
ATOM 853 C C . PHE A 1 101 ? -1.305 -5.535 -9.987 1.00 98.12 101 PHE A C 1
ATOM 855 O O . PHE A 1 101 ? -1.594 -6.371 -9.137 1.00 98.12 101 PHE A O 1
ATOM 862 N N . MET A 1 102 ? -0.047 -5.139 -10.190 1.00 97.06 102 MET A N 1
ATOM 863 C CA . MET A 1 102 ? 1.071 -5.699 -9.428 1.00 97.06 102 MET A CA 1
ATOM 864 C C . MET A 1 102 ? 0.906 -5.446 -7.931 1.00 97.06 102 MET A C 1
ATOM 866 O O . MET A 1 102 ? 1.052 -6.378 -7.147 1.00 97.06 102 MET A O 1
ATOM 870 N N . CYS A 1 103 ? 0.517 -4.235 -7.528 1.00 96.75 103 CYS A N 1
ATOM 871 C CA . CYS A 1 103 ? 0.235 -3.958 -6.126 1.00 96.75 103 CYS A CA 1
ATOM 872 C C . CYS A 1 103 ? -0.959 -4.763 -5.599 1.00 96.75 103 CYS A C 1
ATOM 874 O O . CYS A 1 103 ? -0.902 -5.311 -4.502 1.00 96.75 103 CYS A O 1
ATOM 876 N N . TRP A 1 104 ? -2.021 -4.901 -6.392 1.00 97.50 104 TRP A N 1
ATOM 877 C CA . TRP A 1 104 ? -3.175 -5.716 -6.027 1.00 97.50 104 TRP A CA 1
ATOM 878 C C . TRP A 1 104 ? -2.813 -7.189 -5.811 1.00 97.50 104 TRP A C 1
ATOM 880 O O . TRP A 1 104 ? -3.255 -7.786 -4.830 1.00 97.50 104 TRP A O 1
ATOM 890 N N . PHE A 1 105 ? -1.946 -7.770 -6.644 1.00 97.56 105 PHE A N 1
ATOM 891 C CA . PHE A 1 105 ? -1.428 -9.124 -6.425 1.00 97.56 105 PHE A CA 1
ATOM 892 C C . PHE A 1 105 ? -0.589 -9.235 -5.147 1.00 97.56 105 PHE A C 1
ATOM 894 O O . PHE A 1 105 ? -0.700 -10.232 -4.435 1.00 97.56 105 PHE A O 1
ATOM 901 N N . VAL A 1 106 ? 0.199 -8.206 -4.816 1.00 95.88 106 VAL A N 1
ATOM 902 C CA . VAL A 1 106 ? 0.929 -8.143 -3.538 1.00 95.88 106 VAL A CA 1
ATOM 903 C C . VAL A 1 106 ? -0.038 -8.100 -2.352 1.00 95.88 106 VAL A C 1
ATOM 905 O O . VAL A 1 106 ? 0.148 -8.846 -1.393 1.00 95.88 106 VAL A O 1
ATOM 908 N N . MET A 1 107 ? -1.094 -7.283 -2.415 1.00 96.12 107 MET A N 1
ATOM 909 C CA . MET A 1 107 ? -2.103 -7.196 -1.347 1.00 96.12 107 MET A CA 1
ATOM 910 C C . MET A 1 107 ? -2.930 -8.481 -1.201 1.00 96.12 107 MET A C 1
ATOM 912 O O . MET A 1 107 ? -3.353 -8.828 -0.098 1.00 96.12 107 MET A O 1
ATOM 916 N N . ASN A 1 108 ? -3.113 -9.226 -2.292 1.00 96.12 108 ASN A N 1
ATOM 917 C CA . ASN A 1 108 ? -3.713 -10.563 -2.281 1.00 96.12 108 ASN A CA 1
ATOM 918 C C . ASN A 1 108 ? -2.727 -11.680 -1.908 1.00 96.12 108 ASN A C 1
ATOM 920 O O . ASN A 1 108 ? -3.120 -12.843 -1.884 1.00 96.12 108 ASN A O 1
ATOM 924 N N . GLU A 1 109 ? -1.481 -11.332 -1.581 1.00 95.62 109 GLU A N 1
ATOM 925 C CA . GLU A 1 109 ? -0.451 -12.254 -1.100 1.00 95.62 109 GLU A CA 1
ATOM 926 C C . GLU A 1 109 ? -0.178 -13.414 -2.076 1.00 95.62 109 GLU A C 1
ATOM 928 O O . GLU A 1 109 ? 0.009 -14.560 -1.665 1.00 95.62 109 GLU A O 1
ATOM 933 N N . VAL A 1 110 ? -0.131 -13.114 -3.383 1.00 96.19 110 VAL A N 1
ATOM 934 C CA . VAL A 1 110 ? 0.221 -14.097 -4.423 1.00 96.19 110 VAL A CA 1
ATOM 935 C C . VAL A 1 110 ? 1.600 -14.711 -4.122 1.00 96.19 110 VAL A C 1
ATOM 937 O O . VAL A 1 110 ? 2.581 -13.967 -4.071 1.00 96.19 110 VAL A O 1
ATOM 940 N N . PRO A 1 111 ? 1.724 -16.044 -3.953 1.00 95.31 111 PRO A N 1
ATOM 941 C CA . PRO A 1 111 ? 2.946 -16.677 -3.446 1.00 95.31 111 PRO A CA 1
ATOM 942 C C . PRO A 1 111 ? 4.223 -16.365 -4.234 1.00 95.31 111 PRO A C 1
ATOM 944 O O . PRO A 1 111 ? 5.280 -16.202 -3.629 1.00 95.31 111 PRO A O 1
ATOM 947 N N . ASP A 1 112 ? 4.129 -16.223 -5.557 1.00 94.31 112 ASP A N 1
ATOM 948 C CA . ASP A 1 112 ? 5.257 -15.885 -6.437 1.00 94.31 112 ASP A CA 1
ATOM 949 C C . ASP A 1 112 ? 5.860 -14.492 -6.170 1.00 94.31 112 ASP A C 1
ATOM 951 O O . ASP A 1 112 ? 6.952 -14.191 -6.641 1.00 94.31 112 ASP A O 1
ATOM 955 N N . LEU A 1 113 ? 5.160 -13.627 -5.426 1.00 93.94 113 LEU A N 1
ATOM 956 C CA . LEU A 1 113 ? 5.630 -12.297 -5.018 1.00 93.94 113 LEU A CA 1
ATOM 957 C C . LEU A 1 113 ? 6.153 -12.268 -3.577 1.00 93.94 113 LEU A C 1
ATOM 959 O O . LEU A 1 113 ? 6.521 -11.201 -3.083 1.00 93.94 113 LEU A O 1
ATOM 963 N N . LYS A 1 114 ? 6.166 -13.414 -2.885 1.00 94.12 114 LYS A N 1
ATOM 964 C CA . LYS A 1 114 ? 6.593 -13.503 -1.486 1.00 94.12 114 LYS A CA 1
ATOM 965 C C . LYS A 1 114 ? 8.057 -13.110 -1.315 1.00 94.12 114 LYS A C 1
ATOM 967 O O . LYS A 1 114 ? 8.376 -12.400 -0.370 1.00 94.12 114 LYS A O 1
ATOM 972 N N . HIS A 1 115 ? 8.906 -13.584 -2.216 1.00 92.19 115 HIS A N 1
ATOM 973 C CA . HIS A 1 115 ? 10.302 -13.192 -2.322 1.00 92.19 115 HIS A CA 1
ATOM 974 C C . HIS A 1 115 ? 10.595 -12.975 -3.802 1.00 92.19 115 HIS A C 1
ATOM 976 O O . HIS A 1 115 ? 10.212 -13.799 -4.633 1.00 92.19 115 HIS A O 1
ATOM 982 N N . ILE A 1 116 ? 11.205 -11.846 -4.135 1.00 85.69 116 ILE A N 1
ATOM 983 C CA . ILE A 1 116 ? 11.578 -11.511 -5.504 1.00 85.69 116 ILE A CA 1
ATOM 984 C C . ILE A 1 116 ? 13.082 -11.712 -5.604 1.00 85.69 116 ILE A C 1
ATOM 986 O O . ILE A 1 116 ? 13.847 -10.954 -5.014 1.00 85.69 116 ILE A O 1
ATOM 990 N N . ASP A 1 117 ? 13.500 -12.703 -6.390 1.00 67.81 117 ASP A N 1
ATOM 991 C CA . ASP A 1 117 ? 14.916 -12.952 -6.650 1.00 67.81 117 ASP A CA 1
ATOM 992 C C . ASP A 1 117 ? 15.598 -11.674 -7.191 1.00 67.81 117 ASP A C 1
ATOM 994 O O . ASP A 1 117 ? 15.255 -11.157 -8.261 1.00 67.81 117 ASP A O 1
ATOM 998 N N . GLY A 1 118 ? 16.558 -11.142 -6.426 1.00 71.81 118 GLY A N 1
ATOM 999 C CA . GLY A 1 118 ? 17.389 -9.988 -6.785 1.00 71.81 118 GLY A CA 1
ATOM 1000 C C . GLY A 1 118 ? 17.265 -8.783 -5.844 1.00 71.81 118 GLY A C 1
ATOM 1001 O O . GLY A 1 118 ? 16.731 -8.862 -4.742 1.00 71.81 118 GLY A O 1
ATOM 1002 N N . PHE A 1 119 ? 17.790 -7.636 -6.286 1.00 76.62 119 PHE A N 1
ATOM 1003 C CA . PHE A 1 119 ? 17.779 -6.387 -5.518 1.00 76.62 119 PHE A CA 1
ATOM 1004 C C . PHE A 1 119 ? 16.561 -5.534 -5.879 1.00 76.62 119 PHE A C 1
ATOM 1006 O O . PHE A 1 119 ? 16.415 -5.112 -7.028 1.00 76.62 119 PHE A O 1
ATOM 1013 N N . CYS A 1 120 ? 15.695 -5.250 -4.907 1.00 84.56 120 CYS A N 1
ATOM 1014 C CA . CYS A 1 120 ? 14.600 -4.293 -5.085 1.00 84.56 120 CYS A CA 1
ATOM 1015 C C . CYS A 1 120 ? 14.990 -2.858 -4.704 1.00 84.56 120 CYS A C 1
ATOM 1017 O O . CYS A 1 120 ? 14.229 -1.942 -4.991 1.00 84.56 120 CYS A O 1
ATOM 1019 N N . ASP A 1 121 ? 16.175 -2.656 -4.113 1.00 84.38 121 ASP A N 1
ATOM 1020 C CA . ASP A 1 121 ? 16.710 -1.361 -3.660 1.00 84.38 121 ASP A CA 1
ATOM 1021 C C . ASP A 1 121 ? 17.283 -0.512 -4.809 1.00 84.38 121 ASP A C 1
ATOM 1023 O O . ASP A 1 121 ? 18.412 -0.020 -4.764 1.00 84.38 121 ASP A O 1
ATOM 1027 N N . ASN A 1 122 ? 16.507 -0.396 -5.885 1.00 78.12 122 ASN A N 1
ATOM 1028 C CA . ASN A 1 122 ? 16.810 0.407 -7.057 1.00 78.12 122 ASN A CA 1
ATOM 1029 C C . ASN A 1 122 ? 15.499 0.785 -7.759 1.00 78.12 122 ASN A C 1
ATOM 1031 O O . ASN A 1 122 ? 14.611 -0.047 -7.936 1.00 78.12 122 ASN A O 1
ATOM 1035 N N . PHE A 1 123 ? 15.385 2.033 -8.205 1.00 75.25 123 PHE A N 1
ATOM 1036 C CA . PHE A 1 123 ? 14.202 2.508 -8.927 1.00 75.25 123 PHE A CA 1
ATOM 1037 C C . PHE A 1 123 ? 14.241 2.231 -10.430 1.00 75.25 123 PHE A C 1
ATOM 1039 O O . PHE A 1 123 ? 13.341 2.690 -11.132 1.00 75.25 123 PHE A O 1
ATOM 1046 N N . ALA A 1 124 ? 15.261 1.508 -10.910 1.00 73.62 124 ALA A N 1
ATOM 1047 C CA . ALA A 1 124 ? 15.496 1.251 -12.329 1.00 73.62 124 ALA A CA 1
ATOM 1048 C C . ALA A 1 124 ? 15.495 2.566 -13.132 1.00 73.62 124 ALA A C 1
ATOM 1050 O O . ALA A 1 124 ? 14.715 2.758 -14.066 1.00 73.62 124 ALA A O 1
ATOM 1051 N N . TYR A 1 125 ? 16.307 3.523 -12.674 1.00 79.06 125 TYR A N 1
ATOM 1052 C CA . TYR A 1 125 ? 16.372 4.879 -13.222 1.00 79.06 125 TYR A CA 1
ATOM 1053 C C . TYR A 1 125 ? 17.818 5.344 -13.458 1.00 79.06 125 TYR A C 1
ATOM 1055 O O . TYR A 1 125 ? 18.103 6.544 -13.383 1.00 79.06 125 TYR A O 1
ATOM 1063 N N . CYS A 1 126 ? 18.710 4.403 -13.782 1.00 87.44 126 CYS A N 1
ATOM 1064 C CA . CYS A 1 126 ? 20.162 4.579 -13.841 1.00 87.44 126 CYS A CA 1
ATOM 1065 C C . CYS A 1 126 ? 20.778 4.888 -12.466 1.00 87.44 126 CYS A C 1
ATOM 1067 O O . CYS A 1 126 ? 20.088 4.883 -11.443 1.00 87.44 126 CYS A O 1
ATOM 1069 N N . LEU A 1 127 ? 22.092 5.133 -12.429 1.00 85.56 127 LEU A N 1
ATOM 1070 C CA . LEU A 1 127 ? 22.801 5.415 -11.184 1.00 85.56 127 LEU A CA 1
ATOM 1071 C C . LEU A 1 127 ? 22.376 6.771 -10.603 1.00 85.56 127 LEU A C 1
ATOM 1073 O O . LEU A 1 127 ? 22.454 7.804 -11.275 1.00 85.56 127 LEU A O 1
ATOM 1077 N N . ASP A 1 128 ? 21.996 6.778 -9.327 1.00 81.50 128 ASP A N 1
ATOM 1078 C CA . ASP A 1 128 ? 21.852 8.006 -8.548 1.00 81.50 128 ASP A CA 1
ATOM 1079 C C . ASP A 1 128 ? 23.202 8.356 -7.908 1.00 81.50 128 ASP A C 1
ATOM 1081 O O . ASP A 1 128 ? 23.742 7.597 -7.104 1.00 81.50 128 ASP A O 1
ATOM 1085 N N . ASN A 1 129 ? 23.758 9.519 -8.250 1.00 77.94 129 ASN A N 1
ATOM 1086 C CA . ASN A 1 129 ? 25.061 9.947 -7.735 1.00 77.94 129 ASN A CA 1
ATOM 1087 C C . ASN A 1 129 ? 25.073 10.168 -6.212 1.00 77.94 129 ASN A C 1
ATOM 1089 O O . ASN A 1 129 ? 26.144 10.129 -5.609 1.00 77.94 129 ASN A O 1
ATOM 1093 N N . ASN A 1 130 ? 23.918 10.415 -5.587 1.00 78.00 130 ASN A N 1
ATOM 1094 C CA . ASN A 1 130 ? 23.835 10.687 -4.153 1.00 78.00 130 ASN A CA 1
ATOM 1095 C C . ASN A 1 130 ? 23.783 9.404 -3.32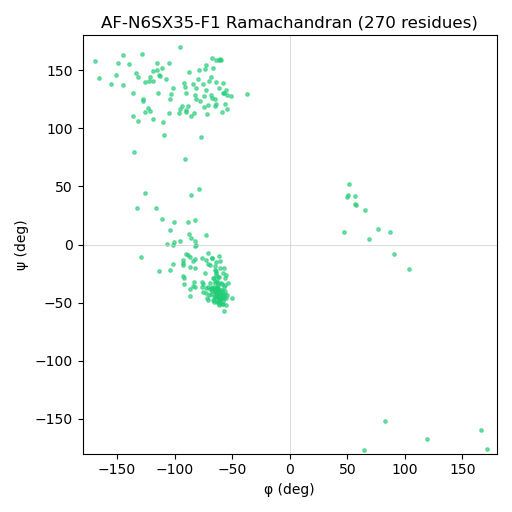2 1.00 78.00 130 ASN A C 1
ATOM 1097 O O . ASN A 1 130 ? 24.324 9.364 -2.217 1.00 78.00 130 ASN A O 1
ATOM 1101 N N . THR A 1 131 ? 23.116 8.365 -3.827 1.00 78.12 131 THR A N 1
ATOM 1102 C CA . THR A 1 131 ? 22.914 7.108 -3.089 1.00 78.12 131 THR A CA 1
ATOM 1103 C C . THR A 1 131 ? 23.819 5.980 -3.585 1.00 78.12 131 THR A C 1
ATOM 1105 O O . THR A 1 131 ? 24.170 5.087 -2.813 1.00 78.12 131 THR A O 1
ATOM 1108 N N . GLY A 1 132 ? 24.308 6.075 -4.823 1.00 77.81 132 GLY A N 1
ATOM 1109 C CA . GLY A 1 132 ? 25.137 5.067 -5.471 1.00 77.81 132 GLY A CA 1
ATOM 1110 C C . GLY A 1 132 ? 24.293 3.939 -6.080 1.00 77.81 132 GLY A C 1
ATOM 1111 O O . GLY A 1 132 ? 23.142 4.168 -6.453 1.00 77.81 132 GLY A O 1
ATOM 1112 N N . PRO A 1 133 ? 24.842 2.714 -6.196 1.00 75.94 133 PRO A N 1
ATOM 1113 C CA . PRO A 1 133 ? 24.148 1.586 -6.825 1.00 75.94 133 PRO A CA 1
ATOM 1114 C C . PRO A 1 133 ? 22.985 1.037 -5.987 1.00 75.94 133 PRO A C 1
ATOM 1116 O O . PRO A 1 133 ? 22.267 0.157 -6.446 1.00 75.94 133 PRO A O 1
ATOM 1119 N N . ASN A 1 134 ? 22.803 1.499 -4.752 1.00 76.19 134 ASN A N 1
ATOM 1120 C CA . ASN A 1 134 ? 21.675 1.150 -3.902 1.00 76.19 134 ASN A CA 1
ATOM 1121 C C . ASN A 1 134 ? 21.077 2.421 -3.295 1.00 76.19 134 ASN A C 1
ATOM 1123 O O . ASN A 1 134 ? 21.807 3.354 -2.966 1.00 76.19 134 ASN A O 1
ATOM 1127 N N . ASN A 1 135 ? 19.754 2.483 -3.124 1.00 78.94 135 ASN A N 1
ATOM 1128 C CA . ASN A 1 135 ? 19.157 3.635 -2.439 1.00 78.94 135 ASN A CA 1
ATOM 1129 C C . ASN A 1 135 ? 19.431 3.607 -0.928 1.00 78.94 135 ASN A C 1
ATOM 1131 O O . ASN A 1 135 ? 19.235 4.627 -0.261 1.00 78.94 135 ASN A O 1
ATOM 1135 N N . ARG A 1 136 ? 19.905 2.461 -0.406 1.00 84.19 136 ARG A N 1
ATOM 1136 C CA . ARG A 1 136 ? 20.108 2.172 1.020 1.00 84.19 136 ARG A CA 1
ATOM 1137 C C . ARG A 1 136 ? 18.807 2.322 1.797 1.00 84.19 136 ARG A C 1
ATOM 1139 O O . ARG A 1 136 ? 18.815 2.765 2.948 1.00 84.19 136 ARG A O 1
ATOM 1146 N N . ASP A 1 137 ? 17.693 1.990 1.147 1.00 88.81 137 ASP A N 1
ATOM 1147 C CA . ASP A 1 137 ? 16.383 2.086 1.763 1.00 88.81 137 ASP A CA 1
ATOM 1148 C C . ASP A 1 137 ? 16.137 0.859 2.642 1.00 88.81 137 ASP A C 1
ATOM 1150 O O . ASP A 1 137 ? 16.215 -0.284 2.190 1.00 88.81 137 ASP A O 1
ATOM 1154 N N . ILE A 1 138 ? 15.818 1.087 3.914 1.00 88.31 138 ILE A N 1
ATOM 1155 C CA . ILE A 1 138 ? 15.618 0.000 4.883 1.00 88.31 138 ILE A CA 1
ATOM 1156 C C . ILE A 1 138 ? 14.418 -0.890 4.542 1.00 88.31 138 ILE A C 1
ATOM 1158 O O . ILE A 1 138 ? 14.316 -2.003 5.054 1.00 88.31 138 ILE A O 1
ATOM 1162 N N . ARG A 1 139 ? 13.499 -0.405 3.700 1.00 88.50 139 ARG A N 1
ATOM 1163 C CA . ARG A 1 139 ? 12.316 -1.152 3.257 1.00 88.50 139 ARG A CA 1
ATOM 1164 C C . ARG A 1 139 ? 12.631 -2.100 2.105 1.00 88.50 139 ARG A C 1
ATOM 1166 O O . ARG A 1 139 ? 11.887 -3.050 1.885 1.00 88.50 139 ARG A O 1
ATOM 1173 N N . ALA A 1 140 ? 13.727 -1.873 1.388 1.00 88.50 140 ALA A N 1
ATOM 1174 C CA . ALA A 1 140 ? 14.100 -2.630 0.202 1.00 88.50 140 ALA A CA 1
ATOM 1175 C C . ALA A 1 140 ? 14.878 -3.918 0.541 1.00 88.50 140 ALA A C 1
ATOM 1177 O O . ALA A 1 140 ? 15.885 -4.253 -0.085 1.00 88.50 140 ALA A O 1
ATOM 1178 N N . VAL A 1 141 ? 14.421 -4.638 1.569 1.00 85.75 141 VAL A N 1
ATOM 1179 C CA . VAL A 1 141 ? 15.074 -5.838 2.102 1.00 85.75 141 VAL A CA 1
ATOM 1180 C C . VAL A 1 141 ? 14.111 -7.015 2.032 1.00 85.75 141 VAL A C 1
ATOM 1182 O O . VAL A 1 141 ? 13.130 -7.059 2.766 1.00 85.75 141 VAL A O 1
ATOM 1185 N N . ASP A 1 142 ? 14.436 -8.024 1.224 1.00 85.12 142 ASP A N 1
ATOM 1186 C CA . ASP A 1 142 ? 13.552 -9.176 0.981 1.00 85.12 142 ASP A CA 1
ATOM 1187 C C . ASP A 1 142 ? 13.612 -10.286 2.048 1.00 85.12 142 ASP A C 1
ATOM 1189 O O . ASP A 1 142 ? 13.278 -11.443 1.794 1.00 85.12 142 ASP A O 1
ATOM 1193 N N . LYS A 1 143 ? 14.076 -9.955 3.260 1.00 87.19 143 LYS A N 1
ATOM 1194 C CA . LYS A 1 143 ? 14.080 -10.894 4.397 1.00 87.19 143 LYS A CA 1
ATOM 1195 C C . LYS A 1 143 ? 12.661 -11.181 4.877 1.00 87.19 143 LYS A C 1
ATOM 1197 O O . LYS A 1 143 ? 12.348 -12.311 5.240 1.00 87.19 143 LYS A O 1
ATOM 1202 N N . GLU A 1 144 ? 11.823 -10.150 4.869 1.00 89.12 144 GLU A N 1
ATOM 1203 C CA . GLU A 1 144 ? 10.424 -10.245 5.258 1.00 89.12 144 GLU A CA 1
ATOM 1204 C C . GLU A 1 144 ? 9.553 -10.551 4.032 1.00 89.12 144 GLU A C 1
ATOM 1206 O O . GLU A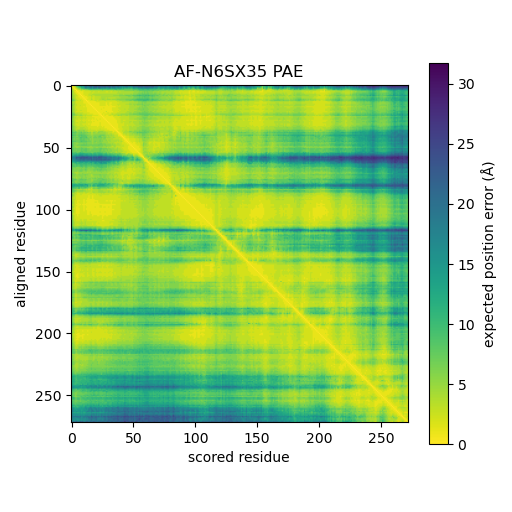 1 144 ? 9.719 -9.907 2.993 1.00 89.12 144 GLU A O 1
ATOM 1211 N N . PRO A 1 145 ? 8.587 -11.482 4.135 1.00 92.81 145 PRO A N 1
ATOM 1212 C CA . PRO A 1 145 ? 7.680 -11.801 3.041 1.00 92.81 145 PRO A CA 1
ATOM 1213 C C . PRO A 1 145 ? 7.002 -10.562 2.437 1.00 92.81 145 PRO A C 1
ATOM 1215 O O . PRO A 1 145 ? 6.325 -9.799 3.138 1.00 92.81 145 PRO A O 1
ATOM 1218 N N . PHE A 1 146 ? 7.104 -10.430 1.115 1.00 93.31 146 PHE A N 1
ATOM 1219 C CA . PHE A 1 146 ? 6.542 -9.368 0.277 1.00 93.31 146 PHE A CA 1
ATOM 1220 C C . PHE A 1 146 ? 7.170 -7.980 0.457 1.00 93.31 146 PHE A C 1
ATOM 1222 O O . PHE A 1 146 ? 6.674 -7.029 -0.147 1.00 93.31 146 PHE A O 1
ATOM 1229 N N . ALA A 1 147 ? 8.228 -7.818 1.257 1.00 91.88 147 ALA A N 1
ATOM 1230 C CA . ALA A 1 147 ? 8.813 -6.501 1.519 1.00 91.88 147 ALA A CA 1
ATOM 1231 C C . ALA A 1 147 ? 9.315 -5.825 0.235 1.00 91.88 147 ALA A C 1
ATOM 1233 O O . ALA A 1 147 ? 8.933 -4.689 -0.055 1.00 91.88 147 ALA A O 1
ATOM 1234 N N . CYS A 1 148 ? 10.071 -6.550 -0.594 1.00 91.25 148 CYS A N 1
ATOM 1235 C CA . CYS A 1 148 ? 10.510 -6.020 -1.881 1.00 91.25 148 CYS A CA 1
ATOM 1236 C C . CYS A 1 148 ? 9.348 -5.768 -2.845 1.00 91.25 148 CYS A C 1
ATOM 1238 O O . CYS A 1 148 ? 9.333 -4.755 -3.541 1.00 91.25 148 CYS A O 1
ATOM 1240 N N . ALA A 1 149 ? 8.350 -6.651 -2.868 1.00 92.81 149 ALA A N 1
ATOM 1241 C CA . ALA A 1 149 ? 7.192 -6.490 -3.739 1.00 92.81 149 ALA A CA 1
ATOM 1242 C C . ALA A 1 149 ? 6.368 -5.241 -3.372 1.00 92.81 149 ALA A C 1
ATOM 1244 O O . ALA A 1 149 ? 5.961 -4.487 -4.256 1.00 92.81 149 ALA A O 1
ATOM 1245 N N . LEU A 1 150 ? 6.182 -4.981 -2.074 1.00 92.31 150 LEU A N 1
ATOM 1246 C CA . LEU A 1 150 ? 5.561 -3.754 -1.572 1.00 92.31 150 LEU A CA 1
ATOM 1247 C C . LEU A 1 150 ? 6.378 -2.526 -1.974 1.00 92.31 150 LEU A C 1
ATOM 1249 O O . LEU A 1 150 ? 5.817 -1.601 -2.553 1.00 92.31 150 LEU A O 1
ATOM 1253 N N . TYR A 1 151 ? 7.692 -2.550 -1.737 1.00 90.56 151 TYR A N 1
ATOM 1254 C CA . TYR A 1 151 ? 8.594 -1.452 -2.087 1.00 90.56 151 TYR A CA 1
ATOM 1255 C C . TYR A 1 151 ? 8.579 -1.121 -3.588 1.00 90.56 151 TYR A C 1
ATOM 1257 O O . TYR A 1 151 ? 8.623 0.047 -3.970 1.00 90.56 151 TYR A O 1
ATOM 1265 N N . SER A 1 152 ? 8.514 -2.138 -4.452 1.00 89.56 152 SER A N 1
ATOM 1266 C CA . SER A 1 152 ? 8.568 -1.959 -5.905 1.00 89.56 152 SER A CA 1
ATOM 1267 C C . SER A 1 152 ? 7.228 -1.581 -6.537 1.00 89.56 152 SER A C 1
ATOM 1269 O O . SER A 1 152 ? 7.214 -0.832 -7.517 1.00 89.56 152 SER A O 1
ATOM 1271 N N . PHE A 1 153 ? 6.109 -2.115 -6.036 1.00 92.25 153 PHE A N 1
ATOM 1272 C CA . PHE A 1 153 ? 4.830 -2.049 -6.752 1.00 92.25 153 PHE A CA 1
ATOM 1273 C C . PHE A 1 153 ? 3.762 -1.196 -6.074 1.00 92.25 153 PHE A C 1
ATOM 1275 O O . PHE A 1 153 ? 2.864 -0.721 -6.771 1.00 92.25 153 PHE A O 1
ATOM 1282 N N . CYS A 1 154 ? 3.846 -0.977 -4.762 1.00 93.75 154 CYS A N 1
ATOM 1283 C CA . CYS A 1 154 ? 2.817 -0.283 -3.997 1.00 93.75 154 CYS A CA 1
ATOM 1284 C C . CYS A 1 154 ? 3.307 1.065 -3.455 1.00 93.75 154 CYS A C 1
ATOM 1286 O O . CYS A 1 154 ? 4.467 1.187 -3.062 1.00 93.75 154 CYS A O 1
ATOM 1288 N N . PRO A 1 155 ? 2.433 2.083 -3.372 1.00 93.88 155 PRO A N 1
ATOM 1289 C CA . PRO A 1 155 ? 2.712 3.242 -2.542 1.00 93.88 155 PRO A CA 1
ATOM 1290 C C . PRO A 1 155 ? 2.718 2.829 -1.067 1.00 93.88 155 PRO A C 1
ATOM 1292 O O . PRO A 1 155 ? 2.015 1.903 -0.657 1.00 93.88 155 PRO A O 1
ATOM 1295 N N . ASP A 1 156 ? 3.479 3.562 -0.264 1.00 92.12 156 ASP A N 1
ATOM 1296 C CA . ASP A 1 156 ? 3.540 3.377 1.180 1.00 92.12 156 ASP A CA 1
ATOM 1297 C C . ASP A 1 156 ? 2.838 4.570 1.849 1.00 92.12 156 ASP A C 1
ATOM 1299 O O . ASP A 1 156 ? 3.453 5.623 2.041 1.00 92.12 156 ASP A O 1
ATOM 1303 N N . PRO A 1 157 ? 1.536 4.454 2.178 1.00 92.25 157 PRO A N 1
ATOM 1304 C CA . PRO A 1 157 ? 0.796 5.539 2.814 1.00 92.25 157 PRO A CA 1
ATOM 1305 C C . PRO A 1 157 ? 1.343 5.873 4.206 1.00 92.25 157 PRO A C 1
ATOM 1307 O O . PRO A 1 157 ? 1.173 7.000 4.657 1.00 92.25 157 PRO A O 1
ATOM 1310 N N . CYS A 1 158 ? 2.011 4.930 4.878 1.00 92.31 158 CYS A N 1
ATOM 1311 C CA . CYS A 1 158 ? 2.597 5.130 6.201 1.00 92.31 158 CYS A CA 1
ATOM 1312 C C . CYS A 1 158 ? 3.978 5.794 6.137 1.00 92.31 158 CYS A C 1
ATOM 1314 O O . CYS A 1 158 ? 4.339 6.555 7.035 1.00 92.31 158 CYS A O 1
ATOM 1316 N N . CYS A 1 159 ? 4.747 5.526 5.080 1.00 91.50 159 CYS A N 1
ATOM 1317 C CA . CYS A 1 159 ? 6.019 6.181 4.814 1.00 91.50 159 CYS A CA 1
ATOM 1318 C C . CYS A 1 159 ? 6.163 6.610 3.343 1.00 91.50 159 CYS A C 1
ATOM 1320 O O . CYS A 1 159 ? 6.893 5.990 2.564 1.00 91.50 159 CYS A O 1
ATOM 1322 N N . PRO A 1 160 ? 5.550 7.737 2.949 1.00 88.25 160 PRO A N 1
ATOM 1323 C CA . PRO A 1 160 ? 5.518 8.184 1.555 1.00 88.25 160 PRO A CA 1
ATOM 1324 C C . PRO A 1 160 ? 6.854 8.737 1.024 1.00 88.25 160 PRO A C 1
ATOM 1326 O O . PRO A 1 160 ? 6.907 9.316 -0.067 1.00 88.25 160 PRO A O 1
ATOM 1329 N N . ASN A 1 161 ? 7.934 8.613 1.795 1.00 88.31 161 ASN A N 1
ATOM 1330 C CA . ASN A 1 161 ? 9.248 9.110 1.426 1.00 88.31 161 ASN A CA 1
ATOM 1331 C C . ASN A 1 161 ? 9.895 8.219 0.372 1.00 88.31 161 ASN A C 1
ATOM 1333 O O . ASN A 1 161 ? 9.843 6.992 0.439 1.00 88.31 161 ASN A O 1
ATOM 1337 N N . LYS A 1 162 ? 10.531 8.858 -0.613 1.00 84.00 162 LYS A N 1
ATOM 1338 C CA . LYS A 1 162 ? 11.222 8.155 -1.698 1.00 84.00 162 LYS A CA 1
ATOM 1339 C C . LYS A 1 162 ? 12.471 7.423 -1.197 1.00 84.00 162 LYS A C 1
ATOM 1341 O O . LYS A 1 162 ? 12.749 6.337 -1.676 1.00 84.00 162 LYS A O 1
ATOM 1346 N N . HIS A 1 163 ? 13.201 8.012 -0.253 1.00 85.62 163 HIS A N 1
ATOM 1347 C CA . HIS A 1 163 ? 14.417 7.437 0.317 1.00 85.62 163 HIS A CA 1
ATOM 1348 C C . HIS A 1 163 ? 14.299 7.427 1.838 1.00 85.62 163 HIS A C 1
ATOM 1350 O O . HIS A 1 163 ? 14.077 8.479 2.440 1.00 85.62 163 HIS A O 1
ATOM 1356 N N . VAL A 1 164 ? 14.435 6.250 2.446 1.00 89.00 164 VAL A N 1
ATOM 1357 C CA . VAL A 1 164 ? 14.286 6.056 3.891 1.00 89.00 164 VAL A CA 1
ATOM 1358 C C . VAL A 1 164 ? 15.456 5.245 4.429 1.00 89.00 164 VAL A C 1
ATOM 1360 O O . VAL A 1 164 ? 15.525 4.033 4.257 1.00 89.00 164 VAL A O 1
ATOM 1363 N N . THR A 1 165 ? 16.366 5.907 5.138 1.00 87.19 165 THR A N 1
ATOM 1364 C CA . THR A 1 165 ? 17.505 5.248 5.800 1.00 87.19 165 THR A CA 1
ATOM 1365 C C . THR A 1 165 ? 17.213 4.874 7.255 1.00 87.19 165 THR A C 1
ATOM 1367 O O . THR A 1 165 ? 17.926 4.061 7.837 1.00 87.19 165 THR A O 1
ATOM 1370 N N . GLN A 1 166 ? 16.178 5.468 7.857 1.00 88.62 166 GLN A N 1
ATOM 1371 C CA . GLN A 1 166 ? 15.810 5.304 9.266 1.00 88.62 166 GLN A CA 1
ATOM 1372 C C . GLN A 1 166 ? 14.287 5.336 9.431 1.00 88.62 166 GLN A C 1
ATOM 1374 O O . GLN A 1 166 ? 13.619 6.184 8.834 1.00 88.62 166 GLN A O 1
ATOM 1379 N N . LYS A 1 167 ? 13.729 4.447 10.263 1.00 84.56 167 LYS 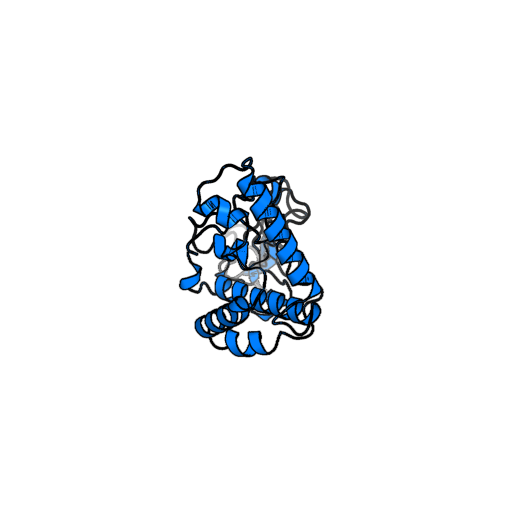A N 1
ATOM 1380 C CA . LYS A 1 167 ? 12.270 4.298 10.447 1.00 84.56 167 LYS A CA 1
ATOM 1381 C C . LYS A 1 167 ? 11.643 5.550 11.072 1.00 84.56 167 LYS A C 1
ATOM 1383 O O . LYS A 1 167 ? 10.507 5.906 10.764 1.00 84.56 167 LYS A O 1
ATOM 1388 N N . GLU A 1 168 ? 12.398 6.257 11.905 1.00 86.75 168 GLU A N 1
ATOM 1389 C CA . GLU A 1 168 ? 11.982 7.455 12.638 1.00 86.75 168 GLU A CA 1
ATOM 1390 C C . GLU A 1 168 ? 11.610 8.611 11.702 1.00 86.75 168 GLU A C 1
ATOM 1392 O O . GLU A 1 168 ? 10.751 9.427 12.047 1.00 86.75 168 GLU A O 1
ATOM 1397 N N . THR A 1 169 ? 12.212 8.653 10.506 1.00 89.00 169 THR A N 1
ATOM 1398 C CA . THR A 1 169 ? 11.898 9.660 9.480 1.00 89.00 169 THR A CA 1
ATOM 1399 C C . THR A 1 169 ? 10.444 9.565 9.024 1.00 89.00 169 THR A C 1
ATOM 1401 O O . THR A 1 169 ? 9.810 10.590 8.807 1.00 89.00 169 THR A O 1
ATOM 1404 N N . CYS A 1 170 ? 9.885 8.353 8.963 1.00 90.62 170 CYS A N 1
ATOM 1405 C CA . CYS A 1 170 ? 8.491 8.107 8.598 1.00 90.62 170 CYS A CA 1
ATOM 1406 C C . CYS A 1 170 ? 7.520 8.468 9.729 1.00 90.62 170 CYS A C 1
ATOM 1408 O O . CYS A 1 170 ? 6.450 9.023 9.499 1.00 90.62 170 CYS A O 1
ATOM 1410 N N . LEU A 1 171 ? 7.880 8.142 10.976 1.00 90.31 171 LEU A N 1
ATOM 1411 C CA . LEU A 1 171 ? 7.006 8.350 12.137 1.00 90.31 171 LEU A CA 1
ATOM 1412 C C . LEU A 1 171 ? 6.733 9.835 12.394 1.00 90.31 171 LEU A C 1
ATOM 1414 O O . LEU A 1 171 ? 5.654 10.194 12.855 1.00 90.31 171 LEU A O 1
ATOM 1418 N N . ASN A 1 172 ? 7.708 10.695 12.105 1.00 87.94 172 ASN A N 1
ATOM 1419 C CA . ASN A 1 172 ? 7.608 12.137 12.317 1.00 87.94 172 ASN A CA 1
ATOM 1420 C C . ASN A 1 172 ? 7.380 12.928 11.024 1.00 87.94 172 ASN A C 1
ATOM 1422 O O . ASN A 1 172 ? 7.489 14.154 11.040 1.00 87.94 172 ASN A O 1
ATOM 1426 N N . ASP A 1 173 ? 7.052 12.253 9.924 1.00 90.31 173 ASP A N 1
ATOM 1427 C CA . ASP A 1 173 ? 6.654 12.922 8.693 1.00 90.31 173 ASP A CA 1
ATOM 1428 C C . ASP A 1 173 ? 5.224 13.473 8.843 1.00 90.31 173 ASP A C 1
ATOM 1430 O O . ASP A 1 173 ? 4.319 12.703 9.171 1.00 90.31 173 ASP A O 1
ATOM 1434 N N . PRO A 1 174 ? 4.969 14.765 8.565 1.00 90.75 174 PRO A N 1
ATOM 1435 C CA . PRO A 1 174 ? 3.614 15.319 8.543 1.00 90.75 174 PRO A CA 1
ATOM 1436 C C . PRO A 1 174 ? 2.650 14.610 7.580 1.00 90.75 174 PRO A C 1
ATOM 1438 O O . PRO A 1 174 ? 1.438 14.752 7.715 1.00 90.75 174 PRO A O 1
ATOM 1441 N N . LYS A 1 175 ? 3.169 13.875 6.589 1.00 90.19 175 LYS A N 1
ATOM 1442 C CA . LYS A 1 175 ? 2.386 13.074 5.641 1.00 90.19 175 LYS A CA 1
ATOM 1443 C C . LYS A 1 175 ? 1.986 11.705 6.189 1.00 90.19 175 LYS A C 1
ATOM 1445 O O . LYS A 1 175 ? 1.173 11.042 5.551 1.00 90.19 175 LYS A O 1
ATOM 1450 N N . ASN A 1 176 ? 2.559 11.261 7.308 1.00 91.25 176 ASN A N 1
ATOM 1451 C CA . ASN A 1 176 ? 2.121 10.039 7.971 1.00 91.25 176 ASN A CA 1
ATOM 1452 C C . ASN A 1 176 ? 0.675 10.247 8.468 1.00 91.25 176 ASN A C 1
ATOM 1454 O O . ASN A 1 176 ? 0.432 11.201 9.212 1.00 91.25 176 ASN A O 1
ATOM 1458 N N . PRO A 1 177 ? -0.282 9.373 8.103 1.00 91.38 177 PRO A N 1
ATOM 1459 C CA . PRO A 1 177 ? -1.683 9.499 8.503 1.00 91.38 177 PRO A CA 1
ATOM 1460 C C . PRO A 1 177 ? -1.871 9.641 10.016 1.00 91.38 177 PRO A C 1
ATOM 1462 O O . PRO A 1 177 ? -2.739 10.378 10.470 1.00 91.38 177 PRO A O 1
ATOM 1465 N N . CYS A 1 178 ? -1.015 8.998 10.808 1.00 91.75 178 CYS A N 1
ATOM 1466 C CA . CYS A 1 178 ? -1.098 9.015 12.261 1.00 91.75 178 CYS A CA 1
ATOM 1467 C C . CYS A 1 178 ? -0.471 10.272 12.895 1.00 91.75 178 CYS A C 1
ATOM 1469 O O . CYS A 1 178 ? -0.467 10.379 14.119 1.00 91.75 178 CYS A O 1
ATOM 1471 N N . PHE A 1 179 ? 0.106 11.199 12.118 1.00 90.69 179 PHE A N 1
ATOM 1472 C CA . PHE A 1 179 ? 0.908 12.309 12.648 1.00 90.69 179 PHE A CA 1
ATOM 1473 C C . PHE A 1 179 ? 0.088 13.366 13.397 1.00 90.69 179 PHE A C 1
ATOM 1475 O O . PHE A 1 179 ? 0.534 13.851 14.439 1.00 90.69 179 PHE A O 1
ATOM 1482 N N . GLN A 1 180 ? -1.071 13.751 12.854 1.00 86.56 180 GLN A N 1
ATOM 1483 C CA . GLN A 1 180 ? -1.842 14.906 13.327 1.00 86.56 180 GLN A CA 1
ATOM 1484 C C . GLN A 1 180 ? -2.540 14.645 14.671 1.00 86.56 180 GLN A C 1
ATOM 1486 O O . GLN A 1 180 ? -2.507 15.503 15.549 1.00 86.56 180 GLN A O 1
ATOM 1491 N N . GLU A 1 181 ? -3.121 13.458 14.844 1.00 83.12 181 GLU A N 1
ATOM 1492 C CA . GLU A 1 181 ? -3.884 13.080 16.046 1.00 83.12 181 GLU A CA 1
ATOM 1493 C C . GLU A 1 181 ? -3.005 12.573 17.200 1.00 83.12 181 GLU A C 1
ATOM 1495 O O . GLU A 1 181 ? -3.457 12.470 18.344 1.00 83.12 181 GLU A O 1
ATOM 1500 N N . ASN A 1 182 ? -1.737 12.252 16.926 1.00 83.81 182 ASN A N 1
ATOM 1501 C CA . ASN A 1 182 ? -0.859 11.616 17.900 1.00 83.81 182 ASN A CA 1
ATOM 1502 C C . ASN A 1 182 ? 0.409 12.417 18.185 1.00 83.81 182 ASN A C 1
ATOM 1504 O O . ASN A 1 182 ? 1.076 12.966 17.301 1.00 83.81 182 ASN A O 1
ATOM 1508 N N . SER A 1 183 ? 0.793 12.415 19.459 1.00 84.06 183 SER A N 1
ATOM 1509 C CA . SER A 1 183 ? 2.090 12.904 19.909 1.00 84.06 183 SER A CA 1
ATOM 1510 C C . SER A 1 183 ? 3.227 12.006 19.408 1.00 84.06 183 SER A C 1
ATOM 1512 O O . SER A 1 183 ? 3.029 10.847 19.027 1.00 84.06 183 SER A O 1
ATOM 1514 N N . ALA A 1 184 ? 4.449 12.545 19.402 1.00 82.62 184 ALA A N 1
ATOM 1515 C CA . ALA A 1 184 ? 5.637 11.768 19.065 1.00 82.62 184 ALA A CA 1
ATOM 1516 C C . ALA A 1 184 ? 5.725 10.514 19.960 1.00 82.62 184 ALA A C 1
ATOM 1518 O O . ALA A 1 184 ? 5.604 10.609 21.180 1.00 82.62 184 ALA A O 1
ATOM 1519 N N . GLY A 1 185 ? 5.898 9.342 19.341 1.00 78.38 185 GLY A N 1
ATOM 1520 C CA . GLY A 1 185 ? 5.863 8.033 20.010 1.00 78.38 185 GLY A CA 1
ATOM 1521 C C . GLY A 1 185 ? 4.576 7.224 19.788 1.00 78.38 185 GLY A C 1
ATOM 1522 O O . GLY A 1 185 ? 4.631 6.004 19.875 1.00 78.38 185 GLY A O 1
ATOM 1523 N N . TYR A 1 186 ? 3.462 7.862 19.405 1.00 81.00 186 TYR A N 1
ATOM 1524 C CA . TYR A 1 186 ? 2.176 7.201 19.091 1.00 81.00 186 TYR A CA 1
ATOM 1525 C C . TYR A 1 186 ? 1.819 7.279 17.595 1.00 81.00 186 TYR A C 1
ATOM 1527 O O . TYR A 1 186 ? 0.665 7.185 17.199 1.00 81.00 186 TYR A O 1
ATOM 1535 N N . ARG A 1 187 ? 2.818 7.491 16.733 1.00 89.75 187 ARG A N 1
ATOM 1536 C CA . ARG A 1 187 ? 2.638 7.686 15.280 1.00 89.75 187 ARG A CA 1
ATOM 1537 C C . ARG A 1 187 ? 2.946 6.434 14.467 1.00 89.75 187 ARG A C 1
ATOM 1539 O O . ARG A 1 187 ? 3.262 6.517 13.279 1.00 89.75 187 ARG A O 1
ATOM 1546 N N . GLU A 1 188 ? 2.926 5.278 15.125 1.00 91.06 188 GLU A N 1
ATOM 1547 C CA . GLU A 1 188 ? 3.103 4.008 14.439 1.00 91.06 188 GLU A CA 1
ATOM 1548 C C . GLU A 1 188 ? 1.930 3.789 13.486 1.00 91.06 188 GLU A C 1
ATOM 1550 O O . GLU A 1 188 ? 0.773 3.752 13.902 1.00 91.06 188 GLU A O 1
ATOM 1555 N N . CYS A 1 189 ? 2.269 3.680 12.205 1.00 92.25 189 CYS A N 1
ATOM 1556 C CA . CYS A 1 189 ? 1.350 3.434 11.112 1.00 92.25 189 CYS A CA 1
ATOM 1557 C C . CYS A 1 189 ? 1.673 2.068 10.522 1.00 92.25 189 CYS A C 1
ATOM 1559 O O . CYS A 1 189 ? 2.835 1.784 10.215 1.00 92.25 189 CYS A O 1
ATOM 1561 N N . LEU A 1 190 ? 0.653 1.234 10.347 1.00 92.38 190 LEU A N 1
ATOM 1562 C CA . LEU A 1 190 ? 0.802 -0.082 9.741 1.00 92.38 190 LEU A CA 1
ATOM 1563 C C . LEU A 1 190 ? -0.188 -0.265 8.594 1.00 92.38 190 LEU A C 1
ATOM 1565 O O . LEU A 1 190 ? -1.397 -0.176 8.790 1.00 92.38 190 LEU A O 1
ATOM 1569 N N . LEU A 1 191 ? 0.324 -0.608 7.415 1.00 92.50 191 LEU A N 1
ATOM 1570 C CA . LEU A 1 191 ? -0.483 -1.069 6.290 1.00 92.50 191 LEU A CA 1
ATOM 1571 C C . LEU A 1 191 ? -0.617 -2.596 6.349 1.00 92.50 191 LEU A C 1
ATOM 1573 O O . LEU A 1 191 ? 0.369 -3.323 6.213 1.00 92.50 191 LEU A O 1
ATOM 1577 N N . ARG A 1 192 ? -1.838 -3.100 6.544 1.00 90.62 192 ARG A N 1
ATOM 1578 C CA . ARG A 1 192 ? -2.111 -4.545 6.581 1.00 90.62 192 ARG A CA 1
ATOM 1579 C C . ARG A 1 192 ? -2.581 -5.024 5.209 1.00 90.62 192 ARG A C 1
ATOM 1581 O O . ARG A 1 192 ? -3.680 -4.683 4.782 1.00 90.62 192 ARG A O 1
ATOM 1588 N N . LYS A 1 193 ? -1.775 -5.860 4.539 1.00 89.62 193 LYS A N 1
ATOM 1589 C CA . LYS A 1 193 ? -2.086 -6.427 3.207 1.00 89.62 193 LYS A CA 1
ATOM 1590 C C . LYS A 1 193 ? -3.485 -7.056 3.150 1.00 89.62 193 LYS A C 1
ATOM 1592 O O . LYS A 1 193 ? -4.279 -6.743 2.269 1.00 89.62 193 LYS A O 1
ATOM 1597 N N . GLY A 1 194 ? -3.810 -7.858 4.170 1.00 85.56 194 GLY A N 1
ATOM 1598 C CA . GLY A 1 194 ? -5.083 -8.570 4.311 1.00 85.56 194 GLY A CA 1
ATOM 1599 C C . GLY A 1 194 ? -6.342 -7.694 4.246 1.00 85.56 194 GLY A C 1
ATOM 1600 O O . GLY A 1 194 ? -7.393 -8.182 3.841 1.00 85.56 194 GLY A O 1
ATOM 1601 N N . GLU A 1 195 ? -6.219 -6.417 4.610 1.00 91.88 195 GLU A N 1
ATOM 1602 C CA . GLU A 1 195 ? -7.318 -5.450 4.721 1.00 91.88 195 GLU A CA 1
ATOM 1603 C C . GLU A 1 195 ? -7.407 -4.500 3.513 1.00 91.88 195 GLU A C 1
ATOM 1605 O O . GLU A 1 195 ? -8.281 -3.642 3.475 1.00 91.88 195 GLU A O 1
ATOM 1610 N N . ASN A 1 196 ? -6.514 -4.641 2.524 1.00 95.00 196 ASN A N 1
ATOM 1611 C CA . ASN A 1 196 ? -6.369 -3.725 1.385 1.00 95.00 196 ASN A CA 1
ATOM 1612 C C . ASN A 1 196 ? -6.465 -4.461 0.035 1.00 95.00 196 ASN A C 1
ATOM 1614 O O . ASN A 1 196 ? -5.652 -4.253 -0.863 1.00 95.00 196 ASN A O 1
ATOM 1618 N N . LYS A 1 197 ? -7.436 -5.371 -0.102 1.00 95.88 197 LYS A N 1
ATOM 1619 C CA . LYS A 1 197 ? -7.574 -6.257 -1.278 1.00 95.88 197 LYS A CA 1
ATOM 1620 C C . LYS A 1 197 ? -8.489 -5.725 -2.377 1.00 95.88 197 LYS A C 1
ATOM 1622 O O . LYS A 1 197 ? -8.499 -6.276 -3.476 1.00 95.88 197 LYS A O 1
ATOM 1627 N N . GLU A 1 198 ? -9.268 -4.691 -2.086 1.00 96.50 198 GLU A N 1
ATOM 1628 C CA . GLU A 1 198 ? -10.233 -4.135 -3.027 1.00 96.50 198 GLU A CA 1
ATOM 1629 C C . GLU A 1 198 ? -9.509 -3.325 -4.114 1.00 96.50 198 GLU A C 1
ATOM 1631 O O . GLU A 1 198 ? -8.823 -2.341 -3.835 1.00 96.50 198 GLU A O 1
ATOM 1636 N N . PHE A 1 199 ? -9.636 -3.754 -5.372 1.00 96.31 199 PHE A N 1
ATOM 1637 C CA . PHE A 1 199 ? -8.889 -3.164 -6.485 1.00 96.31 199 PHE A CA 1
ATOM 1638 C C . PHE A 1 199 ? -9.272 -1.699 -6.723 1.00 96.31 199 PHE A C 1
ATOM 1640 O O . PHE A 1 199 ? -8.416 -0.860 -7.017 1.00 96.31 199 PHE A O 1
ATOM 1647 N N . SER A 1 200 ? -10.555 -1.376 -6.554 1.00 95.94 200 SER A N 1
ATOM 1648 C CA . SER A 1 200 ? -11.050 -0.009 -6.706 1.00 95.94 200 SER A CA 1
ATOM 1649 C C . SER A 1 200 ? -10.466 0.941 -5.653 1.00 95.94 200 SER A C 1
ATOM 1651 O O . SER A 1 200 ? -10.061 2.055 -5.992 1.00 95.94 200 SER A O 1
ATOM 1653 N N . ASP A 1 201 ? -10.321 0.491 -4.407 1.00 95.75 201 ASP A N 1
ATOM 1654 C CA . ASP A 1 201 ? -9.716 1.281 -3.334 1.00 95.75 201 ASP A CA 1
ATOM 1655 C C . ASP A 1 201 ? -8.221 1.530 -3.573 1.00 95.75 201 ASP A C 1
ATOM 1657 O O . ASP A 1 201 ? -7.749 2.652 -3.373 1.00 95.75 201 ASP A O 1
ATOM 1661 N N . ILE A 1 202 ? -7.494 0.546 -4.112 1.00 95.38 202 ILE A N 1
ATOM 1662 C CA . ILE A 1 202 ? -6.092 0.710 -4.529 1.00 95.38 202 ILE A CA 1
ATOM 1663 C C . ILE A 1 202 ? -5.961 1.826 -5.576 1.00 95.38 202 ILE A C 1
ATOM 1665 O O . ILE A 1 202 ? -5.169 2.755 -5.394 1.00 95.38 202 ILE A O 1
ATOM 1669 N N . ILE A 1 203 ? -6.763 1.784 -6.648 1.00 95.50 203 ILE A N 1
ATOM 1670 C CA . ILE A 1 203 ? -6.745 2.805 -7.715 1.00 95.50 203 ILE A CA 1
ATOM 1671 C C . ILE A 1 203 ? -7.055 4.195 -7.149 1.00 95.50 203 ILE A C 1
ATOM 1673 O O . ILE A 1 203 ? -6.438 5.191 -7.534 1.00 95.50 203 ILE A O 1
ATOM 1677 N N . LEU A 1 204 ? -8.010 4.268 -6.222 1.00 94.88 204 LEU A N 1
ATOM 1678 C CA . LEU A 1 204 ? -8.462 5.513 -5.607 1.00 94.88 204 LEU A CA 1
ATOM 1679 C C . LEU A 1 204 ? -7.559 5.994 -4.462 1.00 94.88 204 LEU A C 1
ATOM 1681 O O . LEU A 1 204 ? -7.818 7.063 -3.907 1.00 94.88 204 LEU A O 1
ATOM 1685 N N . ASN A 1 205 ? -6.483 5.268 -4.137 1.00 93.50 205 ASN A N 1
ATOM 1686 C CA . ASN A 1 205 ? -5.617 5.515 -2.981 1.00 93.50 205 ASN A CA 1
ATOM 1687 C C . ASN A 1 205 ? -6.365 5.527 -1.632 1.00 93.50 205 ASN A C 1
ATOM 1689 O O . ASN A 1 205 ? -6.021 6.305 -0.738 1.00 93.50 205 ASN A O 1
ATOM 1693 N N . ARG A 1 206 ? -7.395 4.693 -1.486 1.00 93.75 206 ARG A N 1
ATOM 1694 C CA . ARG A 1 206 ? -8.172 4.516 -0.254 1.00 93.75 206 ARG A CA 1
ATOM 1695 C C . ARG A 1 206 ? -7.565 3.393 0.579 1.00 93.75 206 ARG A C 1
ATOM 1697 O O . ARG A 1 206 ? -8.081 2.286 0.644 1.00 93.75 206 ARG A O 1
ATOM 1704 N N . TRP A 1 207 ? -6.422 3.691 1.181 1.00 93.75 207 TRP A N 1
ATOM 1705 C CA . TRP A 1 207 ? -5.676 2.726 1.977 1.00 93.75 207 TRP A CA 1
ATOM 1706 C C . TRP A 1 207 ? -6.235 2.622 3.392 1.00 93.75 207 TRP A C 1
ATOM 1708 O O . TRP A 1 207 ? -6.364 3.627 4.090 1.00 93.75 207 TRP A O 1
ATOM 1718 N N . ASN A 1 208 ? -6.505 1.399 3.834 1.00 94.75 208 ASN A N 1
ATOM 1719 C CA . ASN A 1 208 ? -6.791 1.103 5.223 1.00 94.75 208 ASN A CA 1
ATOM 1720 C C . ASN A 1 208 ? -5.481 0.872 5.990 1.00 94.75 208 ASN A C 1
ATOM 1722 O O . ASN A 1 208 ? -4.779 -0.122 5.780 1.00 94.75 208 ASN A O 1
ATOM 1726 N N . VAL A 1 209 ? -5.149 1.808 6.873 1.00 94.19 209 VAL A N 1
ATOM 1727 C CA . VAL A 1 209 ? -3.969 1.760 7.739 1.00 94.19 209 VAL A CA 1
ATOM 1728 C C . VAL A 1 209 ? -4.394 1.672 9.199 1.00 94.19 209 VAL A C 1
ATOM 1730 O O . VAL A 1 209 ? -5.482 2.090 9.569 1.00 94.19 209 VAL A O 1
ATOM 1733 N N . SER A 1 210 ? -3.526 1.148 10.050 1.00 92.75 210 SER A N 1
ATOM 1734 C CA . SER A 1 210 ? -3.735 1.109 11.493 1.00 92.75 210 SER A CA 1
ATOM 1735 C C . SER A 1 210 ? -2.866 2.171 12.154 1.00 92.75 210 SER A C 1
ATOM 1737 O O . SER A 1 210 ? -1.648 2.139 11.989 1.00 92.75 210 SER A O 1
ATOM 1739 N N . CYS A 1 211 ? -3.488 3.046 12.942 1.00 92.31 211 CYS A N 1
ATOM 1740 C CA . CYS A 1 211 ? -2.820 3.976 13.853 1.00 92.31 211 CYS A CA 1
ATOM 1741 C C . CYS A 1 211 ? -3.178 3.635 15.300 1.00 92.31 211 CYS A C 1
ATOM 1743 O O . CYS A 1 211 ? -4.280 3.158 15.575 1.00 92.31 211 CYS A O 1
ATOM 1745 N N . THR A 1 212 ? -2.275 3.913 16.239 1.00 90.12 212 THR A N 1
ATOM 1746 C CA . THR A 1 212 ? -2.638 3.939 17.661 1.00 90.12 212 THR A CA 1
ATOM 1747 C C . THR A 1 212 ? -3.314 5.268 17.990 1.00 90.12 212 THR A C 1
ATOM 1749 O O . THR A 1 212 ? -2.952 6.301 17.435 1.00 90.12 212 THR A O 1
ATOM 1752 N N . CYS A 1 213 ? -4.328 5.246 18.855 1.00 89.00 213 CYS A N 1
ATOM 1753 C CA . CYS A 1 213 ? -5.032 6.448 19.294 1.00 89.00 213 CYS A CA 1
ATOM 1754 C C . CYS A 1 213 ? -4.570 6.840 20.698 1.00 89.00 213 CYS A C 1
ATOM 1756 O O . CYS A 1 213 ? -4.563 6.018 21.614 1.00 89.00 213 CYS A O 1
ATOM 1758 N N . SER A 1 214 ? -4.191 8.107 20.877 1.00 87.81 214 SER A N 1
ATOM 1759 C CA . SER A 1 214 ? -3.741 8.639 22.172 1.00 87.81 214 SER A CA 1
ATOM 1760 C C . SER A 1 214 ? -4.845 8.664 23.242 1.00 87.81 214 SER A C 1
ATOM 1762 O O . SER A 1 214 ? -4.566 8.549 24.439 1.00 87.81 214 SER A O 1
ATOM 1764 N N . ARG A 1 215 ? -6.111 8.798 22.823 1.00 88.38 215 ARG A N 1
ATOM 1765 C CA . ARG A 1 215 ? -7.295 8.819 23.695 1.00 88.38 215 ARG A CA 1
ATOM 1766 C C . ARG A 1 215 ? -7.832 7.400 23.885 1.00 88.38 215 ARG A C 1
ATOM 1768 O O . ARG A 1 215 ? -8.045 6.680 22.917 1.00 88.38 215 ARG A O 1
ATOM 1775 N N . LYS A 1 216 ? -8.077 7.008 25.138 1.00 89.12 216 LYS A N 1
ATOM 1776 C CA . LYS A 1 216 ? -8.701 5.714 25.469 1.00 89.12 216 LYS A CA 1
ATOM 1777 C C . LYS A 1 216 ? -10.164 5.685 25.018 1.00 89.12 216 LYS A C 1
ATOM 1779 O O . LYS A 1 216 ? -10.825 6.712 25.132 1.00 89.12 216 LYS A O 1
ATOM 1784 N N . GLY A 1 217 ? -10.635 4.522 24.559 1.00 90.69 217 GLY A N 1
ATOM 1785 C CA . GLY A 1 217 ? -11.990 4.341 24.015 1.00 90.69 217 GLY A CA 1
ATOM 1786 C C . GLY A 1 217 ? -12.162 4.889 22.594 1.00 90.69 217 GLY A C 1
ATOM 1787 O O . GLY A 1 217 ? -13.278 5.072 22.138 1.00 90.69 217 GLY A O 1
ATOM 1788 N N . PHE A 1 218 ? -11.062 5.205 21.901 1.00 92.25 218 PHE A N 1
ATOM 1789 C CA . PHE A 1 218 ? -11.087 5.652 20.511 1.00 92.25 218 PHE A CA 1
ATOM 1790 C C . PHE A 1 218 ? -10.316 4.670 19.634 1.00 92.25 218 PHE A C 1
ATOM 1792 O O . PHE A 1 218 ? -9.232 4.207 20.002 1.00 92.25 218 PHE A O 1
ATOM 1799 N N . ILE A 1 219 ? -10.850 4.416 18.444 1.00 92.31 219 ILE A N 1
ATOM 1800 C CA . ILE A 1 219 ? -10.258 3.562 17.416 1.00 92.31 219 ILE A CA 1
ATOM 1801 C C . ILE A 1 219 ? -9.971 4.365 16.150 1.00 92.31 219 ILE A C 1
ATOM 1803 O O . ILE A 1 219 ? -10.653 5.339 15.827 1.00 92.31 219 ILE A O 1
ATOM 1807 N N . TRP A 1 220 ? -8.936 3.966 15.417 1.00 92.69 220 TRP A N 1
ATOM 1808 C CA . TRP A 1 220 ? -8.572 4.629 14.171 1.00 92.69 220 TRP A CA 1
ATOM 1809 C C . TRP A 1 220 ? -9.566 4.300 13.057 1.00 92.69 220 TRP A C 1
ATOM 1811 O O . TRP A 1 220 ? -9.882 3.133 12.821 1.00 92.69 220 TRP A O 1
ATOM 1821 N N . ASN A 1 221 ? -10.009 5.323 12.327 1.00 92.25 221 ASN A N 1
ATOM 1822 C CA . ASN A 1 221 ? -10.825 5.156 11.136 1.00 92.25 221 ASN A CA 1
ATOM 1823 C C . ASN A 1 221 ? -10.110 5.728 9.904 1.00 92.25 221 ASN A C 1
ATOM 1825 O O . ASN A 1 221 ? -10.030 6.944 9.723 1.00 92.25 221 ASN A O 1
ATOM 1829 N N . SER A 1 222 ? -9.641 4.843 9.021 1.00 91.56 222 SER A N 1
ATOM 1830 C CA . SER A 1 222 ? -8.904 5.213 7.803 1.00 91.56 222 SER A CA 1
ATOM 1831 C C . SER A 1 222 ? -9.714 6.026 6.794 1.00 91.56 222 SER A C 1
ATOM 1833 O O . SER A 1 222 ? -9.127 6.794 6.038 1.00 91.56 222 SER A O 1
ATOM 1835 N N . LEU A 1 223 ? -11.046 5.891 6.775 1.00 88.44 223 LEU A N 1
ATOM 1836 C CA . LEU A 1 223 ? -11.900 6.666 5.870 1.00 88.44 223 LEU A CA 1
ATOM 1837 C C . LEU A 1 223 ? -11.890 8.152 6.243 1.00 88.44 223 LEU A C 1
ATOM 1839 O O . LEU A 1 223 ? -11.857 9.010 5.363 1.00 88.44 223 LEU A O 1
ATOM 1843 N N . TYR A 1 224 ? -11.916 8.444 7.544 1.00 89.69 224 TYR A N 1
ATOM 1844 C CA . TYR A 1 224 ? -11.900 9.813 8.057 1.00 89.69 224 TYR A CA 1
ATOM 1845 C C . TYR A 1 224 ? -10.487 10.321 8.361 1.00 89.69 224 TYR A C 1
ATOM 1847 O O . TYR A 1 224 ? -10.296 11.525 8.503 1.00 89.69 224 TYR A O 1
ATOM 1855 N N . GLY A 1 225 ? -9.503 9.421 8.454 1.00 88.88 225 GLY A N 1
ATOM 1856 C CA . GLY A 1 225 ? -8.125 9.758 8.801 1.00 88.88 225 GLY A CA 1
ATOM 1857 C C . GLY A 1 225 ? -7.983 10.302 10.223 1.00 88.88 225 GLY A C 1
ATOM 1858 O O . GLY A 1 225 ? -7.119 11.141 10.462 1.00 88.88 225 GLY A O 1
ATOM 1859 N N . ILE A 1 226 ? -8.851 9.871 11.143 1.00 90.06 226 ILE A N 1
ATOM 1860 C CA . ILE A 1 226 ? -8.884 10.330 12.537 1.00 90.06 226 ILE A CA 1
ATOM 1861 C C . ILE A 1 226 ? -9.275 9.192 13.486 1.00 90.06 226 ILE A C 1
ATOM 1863 O O . ILE A 1 226 ? -9.850 8.178 13.080 1.00 90.06 226 ILE A O 1
ATOM 1867 N N . CYS A 1 227 ? -8.992 9.390 14.771 1.00 90.62 227 CYS A N 1
ATOM 1868 C CA . CYS A 1 227 ? -9.498 8.543 15.843 1.00 90.62 227 CYS A CA 1
ATOM 1869 C C . CYS A 1 227 ? -10.957 8.901 16.153 1.00 90.62 227 CYS A C 1
ATOM 1871 O O . CYS A 1 227 ? -11.267 10.047 16.479 1.00 90.62 227 CYS A O 1
ATOM 1873 N N . VAL A 1 228 ? -11.844 7.914 16.067 1.00 93.06 228 VAL A N 1
ATOM 1874 C CA . VAL A 1 228 ? -13.273 8.043 16.373 1.00 93.06 228 VAL A CA 1
ATOM 1875 C C . VAL A 1 228 ? -13.606 7.258 17.633 1.00 93.06 228 VAL A C 1
ATOM 1877 O O . VAL A 1 228 ? -12.919 6.297 17.966 1.00 93.06 228 VAL A O 1
ATOM 1880 N N . ASP A 1 229 ? -14.635 7.702 18.341 1.00 94.94 229 ASP A N 1
ATOM 1881 C CA . ASP A 1 229 ? -15.155 7.027 19.527 1.00 94.94 229 ASP A CA 1
ATOM 1882 C C . ASP A 1 229 ? -15.574 5.587 19.187 1.00 94.94 229 ASP A C 1
ATOM 1884 O O . ASP A 1 229 ? -16.250 5.363 18.177 1.00 94.94 229 ASP A O 1
ATOM 1888 N N . GLU A 1 230 ? -15.123 4.615 19.978 1.00 95.19 230 GLU A N 1
ATOM 1889 C CA . GLU A 1 230 ? -15.525 3.219 19.825 1.00 95.19 230 GLU A CA 1
ATOM 1890 C C . GLU A 1 230 ? -16.860 3.008 20.529 1.00 95.19 230 GLU A C 1
ATOM 1892 O O . GLU A 1 230 ? -16.935 3.072 21.746 1.00 95.19 230 GLU A O 1
ATOM 1897 N N . ASP A 1 231 ? -17.916 2.729 19.767 1.00 95.50 231 ASP A N 1
ATOM 1898 C CA . ASP A 1 231 ? -19.217 2.430 20.359 1.00 95.50 231 ASP A CA 1
ATOM 1899 C C . ASP A 1 231 ? -19.229 0.996 20.904 1.00 95.50 231 ASP A C 1
ATOM 1901 O O . ASP A 1 231 ? -19.543 0.032 20.191 1.00 95.50 231 ASP A O 1
ATOM 1905 N N . GLU A 1 232 ? -18.890 0.840 22.186 1.00 95.31 232 GLU A N 1
ATOM 1906 C CA . GLU A 1 232 ? -18.871 -0.476 22.815 1.00 95.31 232 GLU A CA 1
ATOM 1907 C C . GLU A 1 232 ? -20.264 -1.103 22.883 1.00 95.31 232 GLU A C 1
ATOM 1909 O O . GLU A 1 232 ? -20.366 -2.327 22.941 1.00 95.31 232 GLU A O 1
ATOM 1914 N N . CYS A 1 233 ? -21.343 -0.311 22.813 1.00 94.44 233 CYS A N 1
ATOM 1915 C CA . CYS A 1 233 ? -22.718 -0.808 22.850 1.00 94.44 233 CYS A CA 1
ATOM 1916 C C . CYS A 1 233 ? -23.116 -1.594 21.594 1.00 94.44 233 CYS A C 1
ATOM 1918 O O . CYS A 1 233 ? -24.073 -2.370 21.639 1.00 94.44 233 CYS A O 1
ATOM 1920 N N . LEU A 1 234 ? -22.373 -1.457 20.493 1.00 93.88 234 LEU A N 1
ATOM 1921 C CA . LEU A 1 234 ? -22.566 -2.273 19.290 1.00 93.88 234 LEU A CA 1
ATOM 1922 C C . LEU A 1 234 ? -22.001 -3.693 19.436 1.00 93.88 234 LEU A C 1
ATOM 1924 O O . LEU A 1 234 ? -22.294 -4.560 18.610 1.00 93.88 234 LEU A O 1
ATOM 1928 N N . ASN A 1 235 ? -21.210 -3.961 20.479 1.00 89.25 235 ASN A N 1
ATOM 1929 C CA . ASN A 1 235 ? -20.601 -5.263 20.714 1.00 89.25 235 ASN A CA 1
ATOM 1930 C C . ASN A 1 235 ? -20.705 -5.670 22.187 1.00 89.25 235 ASN A C 1
ATOM 1932 O O . ASN A 1 235 ? -19.977 -5.183 23.049 1.00 89.25 235 ASN A O 1
ATOM 1936 N N . SER A 1 236 ? -21.526 -6.683 22.467 1.00 84.88 236 SER A N 1
ATOM 1937 C CA . SER A 1 236 ? -21.763 -7.174 23.831 1.00 84.88 236 SER A CA 1
ATOM 1938 C C . SER A 1 236 ? -20.530 -7.725 24.553 1.00 84.88 236 SER A C 1
ATOM 1940 O O . SER A 1 236 ? -20.613 -8.035 25.737 1.00 84.88 236 SER A O 1
ATOM 1942 N N . LYS A 1 237 ? -19.400 -7.908 23.858 1.00 88.44 237 LYS A N 1
ATOM 1943 C CA . LYS A 1 237 ? -18.117 -8.286 24.471 1.00 88.44 237 LYS A CA 1
ATOM 1944 C C . LYS A 1 237 ? -17.303 -7.084 24.954 1.00 88.44 237 LYS A C 1
ATOM 1946 O O . LYS A 1 237 ? -16.386 -7.281 25.745 1.00 88.44 237 LYS A O 1
ATOM 1951 N N . LEU A 1 238 ? -17.600 -5.884 24.457 1.00 88.94 238 LEU A N 1
ATOM 1952 C CA . LEU A 1 238 ? -16.890 -4.650 24.798 1.00 88.94 238 LEU A CA 1
ATOM 1953 C C . LEU A 1 238 ? -17.551 -3.921 25.970 1.00 88.94 238 LEU A C 1
ATOM 1955 O O . LEU A 1 238 ? -16.856 -3.290 26.761 1.00 88.94 238 LEU A O 1
ATOM 1959 N N . HIS A 1 239 ? -18.867 -4.081 26.141 1.00 87.44 239 HIS A N 1
ATOM 1960 C CA . HIS A 1 239 ? -19.584 -3.536 27.288 1.00 87.44 239 HIS A CA 1
ATOM 1961 C C . HIS A 1 239 ? -19.874 -4.602 28.360 1.00 87.44 239 HIS A C 1
ATOM 1963 O O . HIS A 1 239 ? -20.347 -5.700 28.079 1.00 87.44 239 HIS A O 1
ATOM 1969 N N . GLY A 1 240 ? -19.640 -4.270 29.631 1.00 88.69 240 GLY A N 1
ATOM 1970 C CA . GLY A 1 240 ? -19.873 -5.160 30.781 1.00 88.69 240 GLY A CA 1
ATOM 1971 C C . GLY A 1 240 ? -21.292 -5.115 31.365 1.00 88.69 240 GLY A C 1
ATOM 1972 O O . GLY A 1 240 ? -21.507 -5.643 32.454 1.00 88.69 240 GLY A O 1
ATOM 1973 N N . CYS A 1 241 ? -22.237 -4.442 30.698 1.00 90.88 241 CYS A N 1
ATOM 1974 C CA . CYS A 1 241 ? -23.587 -4.218 31.224 1.00 90.88 241 CYS A CA 1
ATOM 1975 C C . CYS A 1 241 ? -24.387 -5.511 31.415 1.00 90.88 241 CYS A C 1
ATOM 1977 O O . CYS A 1 241 ? -24.380 -6.399 30.559 1.00 90.88 241 CYS A O 1
ATOM 1979 N N . ASN A 1 242 ? -25.134 -5.589 32.517 1.00 88.50 242 ASN A N 1
ATOM 1980 C CA . ASN A 1 242 ? -25.999 -6.722 32.812 1.00 88.50 242 ASN A CA 1
ATOM 1981 C C . ASN A 1 242 ? -27.223 -6.738 31.884 1.00 88.50 242 ASN A C 1
ATOM 1983 O O . ASN A 1 242 ? -28.134 -5.922 32.020 1.00 88.50 242 ASN A O 1
ATOM 1987 N N . ALA A 1 243 ? -27.296 -7.733 31.001 1.00 86.69 243 ALA A N 1
ATOM 1988 C CA . ALA A 1 243 ? -28.391 -7.873 30.047 1.00 86.69 243 ALA A CA 1
ATOM 1989 C C . ALA A 1 243 ? -29.789 -7.980 30.694 1.00 86.69 243 ALA A C 1
ATOM 1991 O O . ALA A 1 243 ? -30.776 -7.634 30.043 1.00 86.69 243 ALA A O 1
ATOM 1992 N N . GLU A 1 244 ? -29.906 -8.426 31.950 1.00 86.00 244 GLU A N 1
ATOM 1993 C CA . GLU A 1 244 ? -31.205 -8.598 32.618 1.00 86.00 244 GLU A CA 1
ATOM 1994 C C . GLU A 1 244 ? -31.832 -7.272 33.080 1.00 86.00 244 GLU A C 1
ATOM 1996 O O . GLU A 1 244 ? -33.044 -7.107 32.960 1.00 86.00 244 GLU A O 1
ATOM 2001 N N . GLY A 1 245 ? -31.030 -6.310 33.549 1.00 88.88 245 GLY A N 1
ATOM 2002 C CA . GLY A 1 245 ? -31.525 -5.082 34.196 1.00 88.88 245 GLY A CA 1
ATOM 2003 C C . GLY A 1 245 ? -30.953 -3.772 33.648 1.00 88.88 245 GLY A C 1
ATOM 2004 O O . GLY A 1 245 ? -31.473 -2.701 33.958 1.00 88.88 245 GLY A O 1
ATOM 2005 N N . GLU A 1 246 ? -29.916 -3.831 32.810 1.00 94.31 246 GLU A N 1
ATOM 2006 C CA . GLU A 1 246 ? -29.167 -2.664 32.334 1.00 94.31 246 GLU A CA 1
ATOM 2007 C C . GLU A 1 246 ? -29.192 -2.551 30.805 1.00 94.31 246 GLU A C 1
ATOM 2009 O O . GLU A 1 246 ? -29.172 -3.540 30.072 1.00 94.31 246 GLU A O 1
ATOM 2014 N N . ALA A 1 247 ? -29.237 -1.317 30.317 1.00 93.00 247 ALA A N 1
ATOM 2015 C CA . ALA A 1 247 ? -29.027 -0.943 28.930 1.00 93.00 247 ALA A CA 1
ATOM 2016 C C . ALA A 1 247 ? -27.670 -0.241 28.794 1.00 93.00 247 ALA A C 1
ATOM 2018 O O . ALA A 1 247 ? -27.267 0.520 29.674 1.00 93.00 247 ALA A O 1
ATOM 2019 N N . CYS A 1 248 ? -26.977 -0.499 27.687 1.00 95.12 248 CYS A N 1
ATOM 2020 C CA . CYS A 1 248 ? -25.733 0.183 27.358 1.00 95.12 248 CYS A CA 1
ATOM 2021 C C . CYS A 1 248 ? -26.035 1.549 26.730 1.00 95.12 248 CYS A C 1
ATOM 2023 O O . CYS A 1 248 ? -26.903 1.658 25.862 1.00 95.12 248 CYS A O 1
ATOM 2025 N N . LEU A 1 249 ? -25.320 2.577 27.176 1.00 95.00 249 LEU A N 1
ATOM 2026 C CA . LEU A 1 249 ? -25.320 3.919 26.611 1.00 95.00 249 LEU A CA 1
ATOM 2027 C C . LEU A 1 249 ? -23.886 4.286 26.224 1.00 95.00 249 LEU A C 1
ATOM 2029 O O . LEU A 1 249 ? -23.028 4.374 27.103 1.00 95.00 249 LEU A O 1
ATOM 2033 N N . ASN A 1 250 ? -23.645 4.524 24.935 1.00 95.94 250 ASN A N 1
ATOM 2034 C CA . ASN A 1 250 ? -22.338 4.961 24.459 1.00 95.94 250 ASN A CA 1
ATOM 2035 C C . ASN A 1 250 ? -22.048 6.401 24.911 1.00 95.94 250 ASN A C 1
ATOM 2037 O O . ASN A 1 250 ? -22.942 7.255 24.920 1.00 95.94 250 ASN A O 1
ATOM 2041 N N . THR A 1 251 ? -20.807 6.678 25.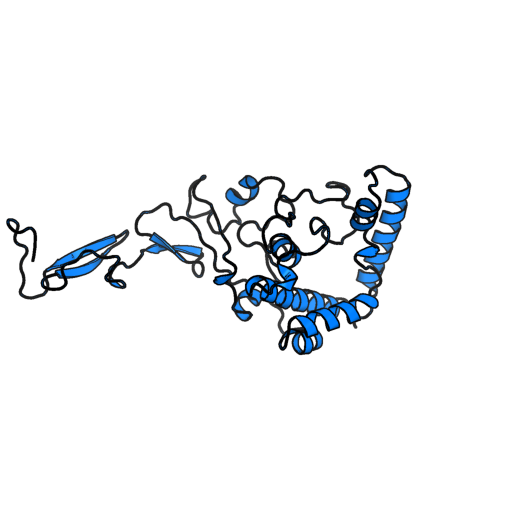290 1.00 94.81 251 THR A N 1
ATOM 2042 C CA . THR A 1 251 ? -20.341 7.989 25.751 1.00 94.81 251 THR A CA 1
ATOM 2043 C C . THR A 1 251 ? -18.948 8.287 25.188 1.00 94.81 251 THR A C 1
ATOM 2045 O O . THR A 1 251 ? -18.190 7.373 24.920 1.00 94.81 251 THR A O 1
ATOM 2048 N N . PRO A 1 252 ? -18.528 9.555 25.050 1.00 94.81 252 PRO A N 1
ATOM 2049 C CA . PRO A 1 252 ? -17.187 9.834 24.539 1.00 94.81 252 PRO A CA 1
ATOM 2050 C C . PRO A 1 252 ? -16.070 9.209 25.403 1.00 94.81 252 PRO A C 1
ATOM 2052 O O . PRO A 1 252 ? -15.835 9.646 26.533 1.00 94.81 252 PRO A O 1
ATOM 2055 N N . GLY A 1 253 ? -15.346 8.242 24.840 1.00 92.88 253 GLY A N 1
ATOM 2056 C CA . GLY A 1 253 ? -14.252 7.490 25.452 1.00 92.88 253 GLY A CA 1
ATOM 2057 C C . GLY A 1 253 ? -14.670 6.246 26.244 1.00 92.88 253 GLY A C 1
ATOM 2058 O O . GLY A 1 253 ? -13.828 5.721 26.980 1.00 92.88 253 GLY A O 1
ATOM 2059 N N . GLY A 1 254 ? -15.929 5.806 26.153 1.00 94.69 254 GLY A N 1
ATOM 2060 C CA . GLY A 1 254 ? -16.393 4.570 26.783 1.00 94.69 254 GLY A CA 1
ATOM 2061 C C . GLY A 1 254 ? -17.914 4.426 26.839 1.00 94.69 254 GLY A C 1
ATOM 2062 O O . GLY A 1 254 ? -18.665 5.160 26.218 1.00 94.69 254 GLY A O 1
ATOM 2063 N N . PHE A 1 255 ? -18.420 3.574 27.724 1.00 95.44 255 PHE A N 1
ATOM 2064 C CA . PHE A 1 255 ? -19.862 3.359 27.866 1.00 95.44 255 PHE A CA 1
ATOM 2065 C C . PHE A 1 255 ? -20.339 3.507 29.314 1.00 95.44 255 PHE A C 1
ATOM 2067 O O . PHE A 1 255 ? -19.571 3.439 30.278 1.00 95.44 255 PHE A O 1
ATOM 2074 N N . SER A 1 256 ? -21.652 3.660 29.478 1.00 94.00 256 SER A N 1
ATOM 2075 C CA . SER A 1 256 ? -22.336 3.618 30.768 1.00 94.00 256 SER A CA 1
ATOM 2076 C C . SER A 1 256 ? -23.470 2.596 30.748 1.00 94.00 256 SER A C 1
ATOM 2078 O O . SER A 1 256 ? -24.206 2.489 29.769 1.00 94.00 256 SER A O 1
ATOM 2080 N N . CYS A 1 257 ? -23.631 1.851 31.842 1.00 94.12 257 CYS A N 1
ATOM 2081 C CA . CYS A 1 257 ? -24.756 0.938 32.029 1.00 94.12 257 CYS A CA 1
ATOM 2082 C C . CYS A 1 257 ? -25.844 1.646 32.831 1.00 94.12 257 CYS A C 1
ATOM 2084 O O . CYS A 1 257 ? -25.633 2.028 33.984 1.00 94.12 257 CYS A O 1
ATOM 2086 N N . VAL A 1 258 ? -27.009 1.830 32.219 1.00 93.69 258 VAL A N 1
ATOM 2087 C CA . VAL A 1 258 ? -28.155 2.509 32.830 1.00 93.69 258 VAL A CA 1
ATOM 2088 C C . VAL A 1 258 ? -29.289 1.523 33.062 1.00 93.69 258 VAL A C 1
ATOM 2090 O O . VAL A 1 258 ? -29.491 0.612 32.265 1.00 93.69 258 VAL A O 1
ATOM 2093 N N . CYS A 1 259 ? -30.049 1.682 34.147 1.00 94.69 259 CYS A N 1
ATOM 2094 C CA . CYS A 1 259 ? -31.165 0.779 34.414 1.00 94.69 259 CYS A CA 1
ATOM 2095 C C . CYS A 1 259 ? -32.208 0.858 33.301 1.00 94.69 259 CYS A C 1
ATOM 2097 O O . CYS A 1 259 ? -32.606 1.944 32.872 1.00 94.69 259 CYS A O 1
ATOM 2099 N N . LYS A 1 260 ? -32.668 -0.312 32.856 1.00 94.31 260 LYS A N 1
ATOM 2100 C CA . LYS A 1 260 ? -33.792 -0.412 31.929 1.00 94.31 260 LYS A CA 1
ATOM 2101 C C . LYS A 1 260 ? -35.044 0.186 32.556 1.00 94.31 260 LYS A C 1
ATOM 2103 O O . LYS A 1 260 ? -35.181 0.292 33.776 1.00 94.31 260 LYS A O 1
ATOM 2108 N N . TRP A 1 261 ? -35.991 0.544 31.700 1.00 91.56 261 TRP A N 1
ATOM 2109 C CA . TRP A 1 261 ? -37.275 1.060 32.150 1.00 91.56 261 TRP A CA 1
ATOM 2110 C C . TRP A 1 261 ? -37.965 0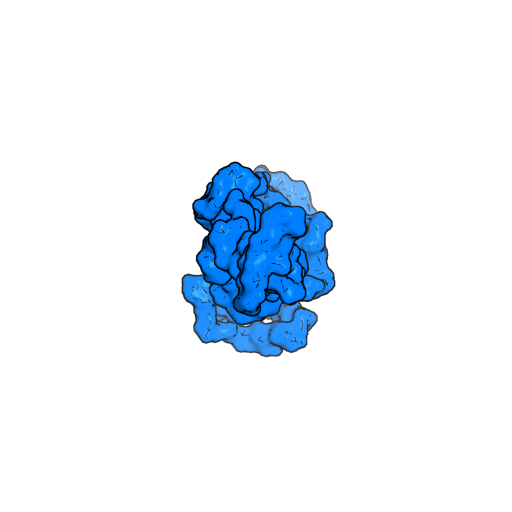.053 33.087 1.00 91.56 261 TRP A C 1
ATOM 2112 O O . TRP A 1 261 ? -38.034 -1.135 32.778 1.00 91.56 261 TRP A O 1
ATOM 2122 N N . GLY A 1 262 ? -38.426 0.523 34.249 1.00 91.50 262 GLY A N 1
ATOM 2123 C CA . GLY A 1 262 ? -38.981 -0.322 35.316 1.00 91.50 262 GLY A CA 1
ATOM 2124 C C . GLY A 1 262 ? -37.972 -0.834 36.356 1.00 91.50 262 GLY A C 1
ATOM 2125 O O . GLY A 1 262 ? -38.402 -1.363 37.378 1.00 91.50 262 GLY A O 1
ATOM 2126 N N . TYR A 1 263 ? -36.665 -0.630 36.158 1.00 89.50 263 TYR A N 1
ATOM 2127 C CA . TYR A 1 263 ? -35.620 -0.946 37.139 1.00 89.50 263 TYR A CA 1
ATOM 2128 C C . TYR A 1 263 ? -35.089 0.327 37.811 1.00 89.50 263 TYR A C 1
ATOM 2130 O O . TYR A 1 263 ? -35.155 1.423 37.253 1.00 89.50 263 TYR A O 1
ATOM 2138 N N . TYR A 1 264 ? -34.528 0.185 39.011 1.00 89.81 264 TYR A N 1
ATOM 2139 C CA . TYR A 1 264 ? -33.842 1.262 39.723 1.00 89.81 264 TYR A CA 1
ATOM 2140 C C . TYR A 1 264 ? -32.508 0.764 40.270 1.00 89.81 264 TYR A C 1
ATOM 2142 O O . TYR A 1 264 ? -32.372 -0.394 40.658 1.00 89.81 264 TYR A O 1
ATOM 2150 N N . TYR A 1 265 ? -31.520 1.653 40.331 1.00 90.56 265 TYR A N 1
ATOM 2151 C CA . TYR A 1 265 ? -30.195 1.276 40.802 1.00 90.56 265 TYR A CA 1
ATOM 2152 C C . TYR A 1 265 ? -30.203 1.009 42.314 1.00 90.56 265 TYR A C 1
ATOM 2154 O O . TYR A 1 265 ? -30.491 1.901 43.119 1.00 90.56 265 TYR A O 1
ATOM 2162 N N . SER A 1 266 ? -29.840 -0.209 42.713 1.00 90.81 266 SER A N 1
ATOM 2163 C CA . SER A 1 266 ? -29.637 -0.589 44.109 1.00 90.81 266 SER A CA 1
ATOM 2164 C C . SER A 1 266 ? -28.183 -0.357 44.522 1.00 90.81 266 SER A C 1
ATOM 2166 O O . SER A 1 266 ? -27.272 -1.051 44.068 1.00 90.81 266 SER A O 1
ATOM 2168 N N . LYS A 1 267 ? -27.950 0.582 45.452 1.00 90.44 267 LYS A N 1
ATOM 2169 C CA . LYS A 1 267 ? -26.605 0.850 46.004 1.00 90.44 267 LYS A CA 1
ATOM 2170 C C . LYS A 1 267 ? -26.019 -0.344 46.765 1.00 90.44 267 LYS A C 1
ATOM 2172 O O . LYS A 1 267 ? -24.806 -0.522 46.755 1.00 90.44 267 LYS A O 1
ATOM 2177 N N . GLU A 1 268 ? -26.869 -1.150 47.401 1.00 90.88 268 GLU A N 1
ATOM 2178 C CA . GLU A 1 268 ? -26.465 -2.331 48.176 1.00 90.88 268 GLU A CA 1
ATOM 2179 C C . GLU A 1 268 ? -25.988 -3.466 47.267 1.00 90.88 268 GLU A C 1
ATOM 2181 O O . GLU A 1 268 ? -24.934 -4.053 47.504 1.00 90.88 268 GLU A O 1
ATOM 2186 N N . LYS A 1 269 ? -26.739 -3.747 46.194 1.00 86.50 269 LYS A N 1
ATOM 2187 C CA . LYS A 1 269 ? -26.415 -4.815 45.235 1.00 86.50 269 LYS A CA 1
ATOM 2188 C C . LYS A 1 269 ? -25.459 -4.366 44.127 1.00 86.50 269 LYS A C 1
ATOM 2190 O O . LYS A 1 269 ? -24.969 -5.219 43.393 1.00 86.50 269 LYS A O 1
ATOM 2195 N N . LYS A 1 270 ? -25.202 -3.053 44.009 1.00 85.38 270 LYS A N 1
ATOM 2196 C CA . LYS A 1 270 ? -24.451 -2.404 42.915 1.00 85.38 270 LYS A CA 1
ATOM 2197 C C . LYS A 1 270 ? -24.939 -2.837 41.528 1.00 85.38 270 LYS A C 1
ATOM 2199 O O . LYS A 1 270 ? -24.136 -3.125 40.647 1.00 85.38 270 LYS A O 1
ATOM 2204 N N . LYS A 1 271 ? -26.259 -2.940 41.379 1.00 85.62 271 LYS A N 1
ATOM 2205 C CA . LYS A 1 271 ? -26.939 -3.408 40.168 1.00 85.62 271 LYS A CA 1
ATOM 2206 C C . LYS A 1 271 ? -28.294 -2.728 40.019 1.00 85.62 271 LYS A C 1
ATOM 2208 O O . LYS A 1 271 ? -28.886 -2.303 41.018 1.00 85.62 271 LYS A O 1
ATOM 2213 N N . CYS A 1 272 ? -28.765 -2.684 38.781 1.00 86.69 272 CYS A N 1
ATOM 2214 C CA . CYS A 1 272 ? -30.186 -2.716 38.459 1.00 86.69 272 CYS A CA 1
ATOM 2215 C C . CYS A 1 272 ? -30.684 -4.176 38.612 1.00 86.69 272 CYS A C 1
ATOM 2217 O O . CYS A 1 272 ? -31.741 -4.364 39.238 1.00 86.69 272 CYS A O 1
#

Radius of gyration: 25.24 Å; Cα contacts (8 Å, |Δi|>4): 439; chains: 1; bounding box: 75×32×78 Å

Sequence (272 aa):
TNFQYFPKPPLRSLHWEVHRYCEPSFLHCVDYLRKKLKHVALSRQDDTSIVAQENNWEANSTKLIQINEECIRMRKLDEEIAEPFEGPLERYQWRATASYFMCWFVMNEVPDLKHIDGFCDNFAYCLDNNTGPNNRDIRAVDKEPFACALYSFCPDPCCPNKHVTQKETCLNDPKNPCFQENSAGYRECLLRKGENKEFSDIILNRWNVSCTCSRKGFIWNSLYGICVDEDECLNSKLHGCNAEGEACLNTPGGFSCVCKWGYYYSKEKKKC

Organism: Dendroctonus ponderosae (NCBI:txid77166)

InterPro domains:
  IPR001881 EGF-like calcium-binding domain [SM00179] (229-270)
  IPR018097 EGF-like calcium-binding, conserved site [PS01187] (229-257)
  IPR049883 NOTCH1, EGF-like calcium-binding domain [PF07645] (229-272)